Protein AF-0000000087149532 (afdb_homodimer)

Foldseek 3Di:
DDPVVVVVVVVVVVVVVLVVLLVQQEDPPHDPLVVSVCVVVVVVVVVVVVVCVVVVPDPVVCCPPPCNVVVVVVVVVVVVLSSVLSNCSNVDPSQQSVLVSQLVCLVVVVCCVVPVVDPPDPVVVVVNVVSNVVSVVRNPD/DDPVVVVVVVVVVVVVVLVVLLVQLEDPPHDPLVVSVCVVVVVVVVVVVVVCVVVVPDPVVCCPPPCNVVVVVVVVVVVVLSSVLSNCSNVDPSQQSVLLSVLVCLVVVVCCVVPVVDDPDPVVVVVNVVSVVSNVVSPPD

pLDDT: mean 79.81, std 11.74, range [42.75, 93.12]

Solvent-accessible surface area (backbone atoms only — not comparable to full-atom values): 12628 Å² total; per-residue (Å²): 134,56,28,65,58,26,20,48,51,11,16,61,29,38,19,51,21,54,39,29,44,24,54,27,23,32,73,88,85,45,43,56,34,54,50,48,48,37,53,17,42,44,44,23,40,53,51,34,50,51,52,28,57,70,70,64,54,64,58,73,69,44,65,73,35,90,49,29,64,39,32,53,52,20,6,53,27,37,27,52,8,50,55,25,35,37,43,9,28,42,63,32,56,42,43,41,38,38,22,49,34,37,48,20,30,52,55,18,23,51,48,17,33,70,72,64,73,40,82,80,40,71,46,43,51,45,5,44,48,19,29,47,42,2,22,51,26,18,40,52,124,134,55,28,64,59,26,18,49,50,11,16,61,29,38,21,49,22,54,40,29,45,23,56,27,23,33,73,88,84,46,43,55,33,54,51,49,49,37,54,18,42,45,44,23,40,53,50,33,49,52,51,29,58,71,69,63,55,63,58,74,70,44,65,72,34,89,48,29,63,38,33,52,53,20,7,53,27,36,27,53,9,49,56,24,36,37,43,10,27,44,62,32,58,40,49,54,35,37,40,48,32,36,40,18,30,41,53,18,24,51,46,17,31,71,72,63,73,39,84,81,40,70,37,36,52,45,2,36,52,20,20,52,47,2,27,51,34,40,67,58,123

Structure (mmCIF, N/CA/C/O backbone):
data_AF-0000000087149532-model_v1
#
loop_
_entity.id
_entity.type
_entity.pdbx_description
1 polymer 'Multidrug transporter'
#
loop_
_atom_site.group_PDB
_atom_site.id
_atom_site.type_symbol
_atom_site.label_atom_id
_atom_site.label_alt_id
_atom_site.label_comp_id
_atom_site.label_asym_id
_atom_site.label_entity_id
_atom_site.label_seq_id
_atom_site.pdbx_PDB_ins_code
_atom_site.Cartn_x
_atom_site.Cartn_y
_atom_site.Cartn_z
_atom_site.occupancy
_atom_site.B_iso_or_equiv
_atom_site.auth_seq_id
_atom_site.auth_comp_id
_atom_site.auth_asym_id
_atom_site.auth_atom_id
_atom_site.pdbx_PDB_model_num
ATOM 1 N N . MET A 1 1 ? 13.734 16 6.75 1 72.88 1 MET A N 1
ATOM 2 C CA . MET A 1 1 ? 13.289 15.562 5.434 1 72.88 1 MET A CA 1
ATOM 3 C C . MET A 1 1 ? 11.867 16.047 5.148 1 72.88 1 MET A C 1
ATOM 5 O O . MET A 1 1 ? 11.062 16.188 6.07 1 72.88 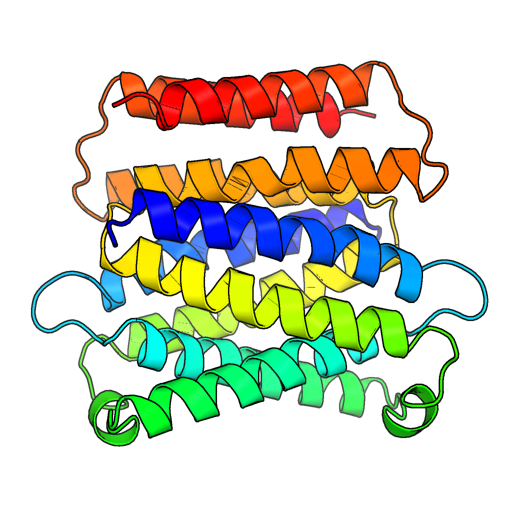1 MET A O 1
ATOM 9 N N . GLY A 1 2 ? 11.688 16.469 3.797 1 85.19 2 GLY A N 1
ATOM 10 C CA . GLY A 1 2 ? 10.375 16.922 3.35 1 85.19 2 GLY A CA 1
ATOM 11 C C . GLY A 1 2 ? 9.492 15.773 2.885 1 85.19 2 GLY A C 1
ATOM 12 O O . GLY A 1 2 ? 9.852 14.602 3.018 1 85.19 2 GLY A O 1
ATOM 13 N N . TYR A 1 3 ? 8.328 16.078 2.572 1 86.69 3 TYR A N 1
ATOM 14 C CA . TYR A 1 3 ? 7.387 15.062 2.139 1 86.69 3 TYR A CA 1
ATOM 15 C C . TYR A 1 3 ? 7.875 14.375 0.872 1 86.69 3 TYR A C 1
ATOM 17 O O . TYR A 1 3 ? 7.613 13.18 0.666 1 86.69 3 TYR A O 1
ATOM 25 N N . LEU A 1 4 ? 8.688 15.109 0.044 1 81.06 4 LEU A N 1
ATOM 26 C CA . LEU A 1 4 ? 9.18 14.547 -1.21 1 81.06 4 LEU A CA 1
ATOM 27 C C . LEU A 1 4 ? 10.188 13.43 -0.949 1 81.06 4 LEU A C 1
ATOM 29 O O . LEU A 1 4 ? 10.125 12.375 -1.583 1 81.06 4 LEU A O 1
ATOM 33 N N . GLN A 1 5 ? 11.078 13.664 -0.082 1 88.56 5 GLN A N 1
ATOM 34 C CA . GLN A 1 5 ? 12.102 12.672 0.231 1 88.56 5 GLN A CA 1
ATOM 35 C C . GLN A 1 5 ? 11.477 11.414 0.828 1 88.56 5 GLN A C 1
ATOM 37 O O . GLN A 1 5 ? 11.836 10.297 0.453 1 88.56 5 GLN A O 1
ATOM 42 N N . TRP A 1 6 ? 10.523 11.633 1.653 1 89.94 6 TRP A N 1
ATOM 43 C CA . TRP A 1 6 ? 9.844 10.508 2.283 1 89.94 6 TRP A CA 1
ATOM 44 C C . TRP A 1 6 ? 9.008 9.734 1.264 1 89.94 6 TRP A C 1
ATOM 46 O O . TRP A 1 6 ? 8.961 8.5 1.3 1 89.94 6 TRP A O 1
ATOM 56 N N . ALA A 1 7 ? 8.398 10.445 0.39 1 85.56 7 ALA A N 1
ATOM 57 C CA . ALA A 1 7 ? 7.594 9.82 -0.653 1 85.56 7 ALA A CA 1
ATOM 58 C C . ALA A 1 7 ? 8.461 8.969 -1.58 1 85.56 7 ALA A C 1
ATOM 60 O O . ALA A 1 7 ? 8.039 7.902 -2.029 1 85.56 7 ALA A O 1
ATOM 61 N N . LEU A 1 8 ? 9.656 9.422 -1.79 1 84.31 8 LEU A N 1
ATOM 62 C CA . LEU A 1 8 ? 10.578 8.703 -2.664 1 84.31 8 LEU A CA 1
ATOM 63 C C . LEU A 1 8 ? 11.07 7.426 -1.998 1 84.31 8 LEU A C 1
ATOM 65 O O . LEU A 1 8 ? 11.164 6.379 -2.645 1 84.31 8 LEU A O 1
ATOM 69 N N . VAL A 1 9 ? 11.406 7.586 -0.791 1 90 9 VAL A N 1
ATOM 70 C CA . VAL A 1 9 ? 11.82 6.406 -0.034 1 90 9 VAL A CA 1
ATOM 71 C C . VAL A 1 9 ? 10.695 5.371 -0.036 1 90 9 VAL A C 1
ATOM 73 O O . VAL A 1 9 ? 10.945 4.18 -0.233 1 90 9 VAL A O 1
ATOM 76 N N . ALA A 1 10 ? 9.477 5.84 0.191 1 91.56 10 ALA A N 1
ATOM 77 C CA . ALA A 1 10 ? 8.305 4.969 0.202 1 91.56 10 ALA A CA 1
ATOM 78 C C . ALA A 1 10 ? 8.141 4.258 -1.139 1 91.56 10 ALA A C 1
ATOM 80 O O . ALA A 1 10 ? 7.895 3.053 -1.184 1 91.56 10 ALA A O 1
ATOM 81 N N . LEU A 1 11 ? 8.305 5.016 -2.129 1 83.19 11 LEU A N 1
ATOM 82 C CA . LEU A 1 11 ? 8.148 4.504 -3.486 1 83.19 11 LEU A CA 1
ATOM 83 C C . LEU A 1 11 ? 9.172 3.406 -3.773 1 83.19 11 LEU A C 1
ATOM 85 O O . LEU A 1 11 ? 8.812 2.324 -4.242 1 83.19 11 LEU A O 1
ATOM 89 N N . VAL A 1 12 ? 10.383 3.648 -3.572 1 87.06 12 VAL A N 1
ATOM 90 C CA . VAL A 1 12 ? 11.469 2.723 -3.885 1 87.06 12 VAL A CA 1
ATOM 91 C C . VAL A 1 12 ? 11.312 1.447 -3.061 1 87.06 12 VAL A C 1
ATOM 93 O O . VAL A 1 12 ? 11.398 0.34 -3.598 1 87.06 12 VAL A O 1
ATOM 96 N N . ALA A 1 13 ? 11.078 1.615 -1.807 1 91.25 13 ALA A N 1
ATOM 97 C CA . ALA A 1 13 ? 10.953 0.46 -0.923 1 91.25 13 ALA A CA 1
ATOM 98 C C . ALA A 1 13 ? 9.734 -0.383 -1.296 1 91.25 13 ALA A C 1
ATOM 100 O O . ALA A 1 13 ? 9.836 -1.604 -1.435 1 91.25 13 ALA A O 1
ATOM 101 N N . TYR A 1 14 ? 8.602 0.242 -1.502 1 89.38 14 TYR A N 1
ATOM 102 C CA . TYR A 1 14 ? 7.352 -0.459 -1.777 1 89.38 14 TYR A CA 1
ATOM 103 C C . TYR A 1 14 ? 7.398 -1.143 -3.139 1 89.38 14 TYR A C 1
ATOM 105 O O . TYR A 1 14 ? 6.684 -2.119 -3.375 1 89.38 14 TYR A O 1
ATOM 113 N N . SER A 1 15 ? 8.227 -0.641 -4.047 1 87.44 15 SER A N 1
ATOM 114 C CA . SER A 1 15 ? 8.32 -1.199 -5.391 1 87.44 15 SER A CA 1
ATOM 115 C C . SER A 1 15 ? 8.859 -2.627 -5.359 1 87.44 15 SER A C 1
ATOM 117 O O . SER A 1 15 ? 8.578 -3.42 -6.262 1 87.44 15 SER A O 1
ATOM 119 N N . ALA A 1 16 ? 9.594 -2.93 -4.402 1 90.25 16 ALA A N 1
ATOM 120 C CA . ALA A 1 16 ? 10.188 -4.262 -4.293 1 90.25 16 ALA A CA 1
ATOM 121 C C . ALA A 1 16 ? 9.203 -5.254 -3.689 1 90.25 16 ALA A C 1
ATOM 123 O O . ALA A 1 16 ? 9.398 -6.469 -3.781 1 90.25 16 ALA A O 1
ATOM 124 N N . VAL A 1 17 ? 8.133 -4.777 -3.115 1 89.81 17 VAL A N 1
ATOM 125 C CA . VAL A 1 17 ? 7.223 -5.629 -2.354 1 89.81 17 VAL A CA 1
ATOM 126 C C . VAL A 1 17 ? 6.41 -6.5 -3.309 1 89.81 17 VAL A C 1
ATOM 128 O O . VAL A 1 17 ? 6.371 -7.723 -3.16 1 89.81 17 VAL A O 1
ATOM 131 N N . ALA A 1 18 ? 5.832 -5.938 -4.309 1 85.94 18 ALA A N 1
ATOM 132 C CA . ALA A 1 18 ? 4.941 -6.645 -5.219 1 85.94 18 ALA A CA 1
ATOM 133 C C . ALA A 1 18 ? 5.668 -7.789 -5.922 1 85.94 18 ALA A C 1
ATOM 135 O O . ALA A 1 18 ? 5.18 -8.922 -5.945 1 85.94 18 ALA A O 1
ATOM 136 N N . PRO A 1 19 ? 6.891 -7.5 -6.5 1 86.69 19 PRO A N 1
ATOM 137 C CA . PRO A 1 19 ? 7.609 -8.594 -7.164 1 86.69 19 PRO A CA 1
ATOM 138 C C . PRO A 1 19 ? 8.016 -9.703 -6.199 1 86.69 19 PRO A C 1
ATOM 140 O O . PRO A 1 19 ? 7.973 -10.883 -6.555 1 86.69 19 PRO A O 1
ATOM 143 N N . LEU A 1 20 ? 8.398 -9.344 -5.02 1 89.69 20 LEU A N 1
ATOM 144 C CA . LEU A 1 20 ? 8.812 -10.336 -4.035 1 89.69 20 LEU A CA 1
ATOM 145 C C . LEU A 1 20 ? 7.625 -11.195 -3.605 1 89.69 20 LEU A C 1
ATOM 147 O O . LEU A 1 20 ? 7.734 -12.422 -3.543 1 89.69 20 LEU A O 1
ATOM 151 N N . VAL A 1 21 ? 6.551 -10.531 -3.307 1 87.5 21 VAL A N 1
ATOM 152 C CA . VAL A 1 21 ? 5.34 -11.234 -2.9 1 87.5 21 VAL A CA 1
ATOM 153 C C . VAL A 1 21 ? 4.805 -12.062 -4.066 1 87.5 21 VAL A C 1
ATOM 155 O O . VAL A 1 21 ? 4.375 -13.203 -3.883 1 87.5 21 VAL A O 1
ATOM 158 N N . GLY A 1 22 ? 4.77 -11.43 -5.23 1 85.69 22 GLY A N 1
ATOM 159 C CA . GLY A 1 22 ? 4.348 -12.164 -6.418 1 85.69 22 GLY A CA 1
ATOM 160 C C . GLY A 1 22 ? 5.141 -13.438 -6.648 1 85.69 22 GLY A C 1
ATOM 161 O O . GLY A 1 22 ? 4.566 -14.484 -6.953 1 85.69 22 GLY A O 1
ATOM 162 N N . PHE A 1 23 ? 6.406 -13.344 -6.5 1 84.94 23 PHE A N 1
ATOM 163 C CA . PHE A 1 23 ? 7.281 -14.492 -6.684 1 84.94 23 PHE A CA 1
ATOM 164 C C . PHE A 1 23 ? 7.016 -15.547 -5.617 1 84.94 23 PHE A C 1
ATOM 166 O O . PHE A 1 23 ? 7.035 -16.75 -5.902 1 84.94 23 PHE A O 1
ATOM 173 N N . ALA A 1 24 ? 6.828 -15.109 -4.457 1 87 24 ALA A N 1
ATOM 174 C CA . ALA A 1 24 ? 6.652 -16.031 -3.342 1 87 24 ALA A CA 1
ATOM 175 C C . ALA A 1 24 ? 5.289 -16.719 -3.404 1 87 24 ALA A C 1
ATOM 177 O O . ALA A 1 24 ? 5.117 -17.828 -2.9 1 87 24 ALA A O 1
ATOM 178 N N . THR A 1 25 ? 4.348 -16.016 -3.996 1 86.38 25 THR A N 1
ATOM 179 C CA . THR A 1 25 ? 2.986 -16.547 -3.963 1 86.38 25 THR A CA 1
ATOM 180 C C . THR A 1 25 ? 2.621 -17.172 -5.301 1 86.38 25 THR A C 1
ATOM 182 O O . THR A 1 25 ? 1.463 -17.531 -5.527 1 86.38 25 THR A O 1
ATOM 185 N N . THR A 1 26 ? 3.594 -17.125 -6.211 1 82.25 26 THR A N 1
ATOM 186 C CA . THR A 1 26 ? 3.383 -17.797 -7.492 1 82.25 26 THR A CA 1
ATOM 187 C C . THR A 1 26 ? 4.367 -18.953 -7.672 1 82.25 26 THR A C 1
ATOM 189 O O . THR A 1 26 ? 5.383 -19.016 -6.977 1 82.25 26 THR A O 1
ATOM 192 N N . GLY A 1 27 ? 3.945 -19.828 -8.516 1 78.38 27 GLY A N 1
ATOM 193 C CA . GLY A 1 27 ? 4.84 -20.938 -8.805 1 78.38 27 GLY A CA 1
ATOM 194 C C . GLY A 1 27 ? 4.582 -22.141 -7.926 1 78.38 27 GLY A C 1
ATOM 195 O O . GLY A 1 27 ? 3.535 -22.25 -7.285 1 78.38 27 GLY A O 1
ATOM 196 N N . ASP A 1 28 ? 5.473 -23.141 -7.996 1 77.44 28 ASP A N 1
ATOM 197 C CA . ASP A 1 28 ? 5.398 -24.359 -7.219 1 77.44 28 ASP A CA 1
ATOM 198 C C . ASP A 1 28 ? 6.723 -24.656 -6.516 1 77.44 28 ASP A C 1
ATOM 200 O O . ASP A 1 28 ? 7.762 -24.781 -7.168 1 77.44 28 ASP A O 1
ATOM 204 N N . PRO A 1 29 ? 6.664 -24.766 -5.188 1 80.19 29 PRO A N 1
ATOM 205 C CA . PRO A 1 29 ? 5.621 -24.547 -4.18 1 80.19 29 PRO A CA 1
ATOM 206 C C . PRO A 1 29 ? 5.367 -23.078 -3.9 1 80.19 29 PRO A C 1
ATOM 208 O O . PRO A 1 29 ? 6.301 -22.266 -3.916 1 80.19 29 PRO A O 1
ATOM 211 N N . LYS A 1 30 ? 4.184 -22.734 -3.799 1 84.25 30 LYS A N 1
ATOM 212 C CA . LYS A 1 30 ? 3.822 -21.344 -3.559 1 84.25 30 LYS A CA 1
ATOM 213 C C . LYS A 1 30 ? 3.299 -21.141 -2.139 1 84.25 30 LYS A C 1
ATOM 215 O O . LYS A 1 30 ? 2.828 -22.094 -1.509 1 84.25 30 LYS A O 1
ATOM 220 N N . VAL A 1 31 ? 3.58 -20.062 -1.65 1 85.62 31 VAL A N 1
ATOM 221 C CA . VAL A 1 31 ? 3.039 -19.672 -0.354 1 85.62 31 VAL A CA 1
ATOM 222 C C . VAL A 1 31 ? 1.655 -19.047 -0.537 1 85.62 31 VAL A C 1
ATOM 224 O O . VAL A 1 31 ? 1.462 -18.203 -1.405 1 85.62 31 VAL A O 1
ATOM 227 N N . PRO A 1 32 ? 0.763 -19.562 0.212 1 86.62 32 PRO A N 1
ATOM 228 C CA . PRO A 1 32 ? -0.567 -18.953 0.114 1 86.62 32 PRO A CA 1
ATOM 229 C C . PRO A 1 32 ? -0.545 -17.453 0.34 1 86.62 32 PRO A C 1
ATOM 231 O O . PRO A 1 32 ? 0.224 -16.953 1.168 1 86.62 32 PRO A O 1
ATOM 234 N N . SER A 1 33 ? -1.358 -16.734 -0.451 1 85.94 33 SER A N 1
ATOM 235 C CA . SER A 1 33 ? -1.385 -15.266 -0.472 1 85.94 33 SER A CA 1
ATOM 236 C C . SER A 1 33 ? -1.648 -14.703 0.918 1 85.94 33 SER A C 1
ATOM 238 O O . SER A 1 33 ? -1.024 -13.719 1.32 1 85.94 33 SER A O 1
ATOM 240 N N . PHE A 1 34 ? -2.531 -15.328 1.67 1 86.75 34 PHE A N 1
ATOM 241 C CA . PHE A 1 34 ? -2.906 -14.805 2.977 1 86.75 34 PHE A CA 1
ATOM 242 C C . PHE A 1 34 ? -1.79 -15.023 3.99 1 86.75 34 PHE A C 1
ATOM 244 O O . PHE A 1 34 ? -1.595 -14.203 4.895 1 86.75 34 PHE A O 1
ATOM 251 N N . VAL A 1 35 ? -1.062 -16.078 3.824 1 86.38 35 VAL A N 1
ATOM 252 C CA . VAL A 1 35 ? 0.093 -16.328 4.68 1 86.38 35 VAL A CA 1
ATOM 253 C C . VAL A 1 35 ? 1.193 -15.32 4.367 1 86.38 35 VAL A C 1
ATOM 255 O O . VAL A 1 35 ? 1.851 -14.805 5.277 1 86.38 35 VAL A O 1
ATOM 258 N N . ALA A 1 36 ? 1.339 -15.062 3.115 1 89 36 ALA A N 1
ATOM 259 C CA . ALA A 1 36 ? 2.309 -14.055 2.695 1 89 36 ALA A CA 1
ATOM 260 C C . ALA A 1 36 ? 1.968 -12.688 3.287 1 89 36 ALA A C 1
ATOM 262 O O . ALA A 1 36 ? 2.854 -11.969 3.754 1 89 36 ALA A O 1
ATOM 263 N N . ALA A 1 37 ? 0.653 -12.398 3.23 1 89.31 37 ALA A N 1
ATOM 264 C CA . ALA A 1 37 ? 0.185 -11.141 3.797 1 89.31 37 ALA A CA 1
ATOM 265 C C . ALA A 1 37 ? 0.473 -11.07 5.293 1 89.31 37 ALA A C 1
ATOM 267 O O . ALA A 1 37 ? 0.868 -10.023 5.809 1 89.31 37 ALA A O 1
ATOM 268 N N . LEU A 1 38 ? 0.306 -12.133 5.969 1 89.69 38 LEU A N 1
ATOM 269 C CA . LEU A 1 38 ? 0.528 -12.188 7.41 1 89.69 38 LEU A CA 1
ATOM 270 C C . LEU A 1 38 ? 2.002 -11.977 7.742 1 89.69 38 LEU A C 1
ATOM 272 O O . LEU A 1 38 ? 2.338 -11.211 8.648 1 89.69 38 LEU A O 1
ATOM 276 N N . ILE A 1 39 ? 2.859 -12.648 7.055 1 89.81 39 ILE A N 1
ATOM 277 C CA . ILE A 1 39 ? 4.293 -12.57 7.305 1 89.81 39 ILE A CA 1
ATOM 278 C C . ILE A 1 39 ? 4.785 -11.148 7.035 1 89.81 39 ILE A C 1
ATOM 280 O O . ILE A 1 39 ? 5.449 -10.539 7.879 1 89.81 39 ILE A O 1
ATOM 284 N N . THR A 1 40 ? 4.469 -10.609 5.895 1 90.44 40 THR A N 1
ATOM 285 C CA . THR A 1 40 ? 4.961 -9.289 5.496 1 90.44 40 THR A CA 1
ATOM 286 C C . THR A 1 40 ? 4.383 -8.203 6.395 1 90.44 40 THR A C 1
ATOM 288 O O . THR A 1 40 ? 5.113 -7.336 6.879 1 90.44 40 THR A O 1
ATOM 291 N N . ASN A 1 41 ? 3.08 -8.258 6.609 1 90.12 41 ASN A N 1
ATOM 292 C CA . ASN A 1 41 ? 2.438 -7.234 7.43 1 90.12 41 ASN A CA 1
ATOM 293 C C . ASN A 1 41 ? 2.771 -7.41 8.906 1 90.12 41 ASN A C 1
ATOM 295 O O . ASN A 1 41 ? 2.721 -6.449 9.68 1 90.12 41 ASN A O 1
ATOM 299 N N . GLY A 1 42 ? 3.012 -8.648 9.281 1 91.5 42 GLY A N 1
ATOM 300 C CA . GLY A 1 42 ? 3.539 -8.852 10.625 1 91.5 42 GLY A CA 1
ATOM 301 C C . GLY A 1 42 ? 4.844 -8.117 10.867 1 91.5 42 GLY A C 1
ATOM 302 O O . GLY A 1 42 ? 5.012 -7.469 11.906 1 91.5 42 GLY A O 1
ATOM 303 N N . ILE A 1 43 ? 5.734 -8.234 9.93 1 90.44 43 ILE A N 1
ATOM 304 C CA . ILE A 1 43 ? 7.008 -7.531 10.016 1 90.44 43 ILE A CA 1
ATOM 305 C C . ILE A 1 43 ? 6.77 -6.027 10.047 1 90.44 43 ILE A C 1
ATOM 307 O O . ILE A 1 43 ? 7.402 -5.305 10.82 1 90.44 43 ILE A O 1
ATOM 311 N N . LEU A 1 44 ? 5.828 -5.594 9.195 1 88.56 44 LEU A N 1
ATOM 312 C CA . LEU A 1 44 ? 5.465 -4.184 9.172 1 88.56 44 LEU A CA 1
ATOM 313 C C . LEU A 1 44 ? 4.965 -3.721 10.531 1 88.56 44 LEU A C 1
ATOM 315 O O . LEU A 1 44 ? 5.344 -2.648 11.008 1 88.56 44 LEU A O 1
ATOM 319 N N . LEU A 1 45 ? 4.133 -4.512 11.125 1 90.06 45 LEU A N 1
ATOM 320 C CA . LEU A 1 45 ? 3.58 -4.145 12.422 1 90.06 45 LEU A CA 1
ATOM 321 C C . LEU A 1 45 ? 4.68 -4.066 13.477 1 90.06 45 LEU A C 1
ATOM 323 O O . LEU A 1 45 ? 4.699 -3.139 14.289 1 90.06 45 LEU A O 1
ATOM 327 N N . VAL A 1 46 ? 5.531 -5.066 13.508 1 91.19 46 VAL A N 1
ATOM 328 C CA . VAL A 1 46 ? 6.633 -5.074 14.461 1 91.19 46 VAL A CA 1
ATOM 329 C C . VAL A 1 46 ? 7.496 -3.828 14.273 1 91.19 46 VAL A C 1
ATOM 331 O O . VAL A 1 46 ? 7.883 -3.176 15.242 1 91.19 46 VAL A O 1
ATOM 334 N N . ALA A 1 47 ? 7.84 -3.512 13.039 1 89.38 47 ALA A N 1
ATOM 335 C CA . ALA A 1 47 ? 8.625 -2.32 12.734 1 89.38 47 ALA A CA 1
ATOM 336 C C . ALA A 1 47 ? 7.914 -1.057 13.203 1 89.38 47 ALA A C 1
ATOM 338 O O . ALA A 1 47 ? 8.539 -0.154 13.766 1 89.38 47 ALA A O 1
ATOM 339 N N . THR A 1 48 ? 6.605 -1.019 12.969 1 89.19 48 THR A N 1
ATOM 340 C CA . THR A 1 48 ? 5.82 0.148 13.352 1 89.19 48 THR A CA 1
ATOM 341 C C . THR A 1 48 ? 5.793 0.3 14.875 1 89.19 48 THR A C 1
ATOM 343 O O . THR A 1 48 ? 5.93 1.409 15.391 1 89.19 48 THR A O 1
ATOM 346 N N . VAL A 1 49 ? 5.547 -0.783 15.586 1 89.62 49 VAL A N 1
ATOM 347 C CA . VAL A 1 49 ? 5.57 -0.761 17.047 1 89.62 49 VAL A CA 1
ATOM 348 C C . VAL A 1 49 ? 6.926 -0.257 17.531 1 89.62 49 VAL A C 1
ATOM 350 O O . VAL A 1 49 ? 6.996 0.568 18.453 1 89.62 49 VAL A O 1
ATOM 353 N N . GLY A 1 50 ? 7.984 -0.836 16.953 1 89.69 50 GLY A N 1
ATOM 354 C CA . GLY A 1 50 ? 9.32 -0.407 17.328 1 89.69 50 GLY A CA 1
ATOM 355 C C . GLY A 1 50 ? 9.539 1.084 17.156 1 89.69 50 GLY A C 1
ATOM 356 O O . GLY A 1 50 ? 10.102 1.741 18.031 1 89.69 50 GLY A O 1
ATOM 357 N N . VAL A 1 51 ? 9.125 1.695 16.031 1 87 51 VAL A N 1
ATOM 358 C CA . VAL A 1 51 ? 9.312 3.111 15.734 1 87 51 VAL A CA 1
ATOM 359 C C . VAL A 1 51 ? 8.477 3.955 16.703 1 87 51 VAL A C 1
ATOM 361 O O . VAL A 1 51 ? 8.938 4.98 17.203 1 87 51 VAL A O 1
ATOM 364 N N . VAL A 1 52 ? 7.203 3.531 16.969 1 85.75 52 VAL A N 1
ATOM 365 C CA . VAL A 1 52 ? 6.309 4.27 17.859 1 85.75 52 VAL A CA 1
ATOM 366 C C . VAL A 1 52 ? 6.875 4.281 19.281 1 85.75 52 VAL A C 1
ATOM 368 O O . VAL A 1 52 ? 6.828 5.301 19.969 1 85.75 52 VAL A O 1
ATOM 371 N N . LEU A 1 53 ? 7.336 3.135 19.703 1 83.75 53 LEU A N 1
ATOM 372 C CA . LEU A 1 53 ? 7.934 3.053 21.031 1 83.75 53 LEU A CA 1
ATOM 373 C C . LEU A 1 53 ? 9.203 3.896 21.109 1 83.75 53 LEU A C 1
ATOM 375 O O . LEU A 1 53 ? 9.469 4.531 22.141 1 83.75 53 LEU A O 1
ATOM 379 N N . TYR A 1 54 ? 9.984 3.809 20.031 1 83.38 54 TYR A N 1
ATOM 380 C CA . TYR A 1 54 ? 11.227 4.57 19.984 1 83.38 54 TYR A CA 1
ATOM 381 C C . TYR A 1 54 ? 10.945 6.07 20.016 1 83.38 54 TYR A C 1
ATOM 383 O O . TYR A 1 54 ? 11.695 6.832 20.641 1 83.38 54 TYR A O 1
ATOM 391 N N . GLU A 1 55 ? 9.906 6.52 19.297 1 77.94 55 GLU A N 1
ATOM 392 C CA . GLU A 1 55 ? 9.547 7.934 19.266 1 77.94 55 GLU A CA 1
ATOM 393 C C . GLU A 1 55 ? 8.859 8.359 20.547 1 77.94 55 GLU A C 1
ATOM 395 O O . GLU A 1 55 ? 8.664 9.555 20.797 1 77.94 55 GLU A O 1
ATOM 400 N N . GLY A 1 56 ? 8.586 7.418 21.453 1 71.88 56 GLY A N 1
ATOM 401 C CA . GLY A 1 56 ? 8 7.723 22.75 1 71.88 56 GLY A CA 1
ATOM 402 C C . GLY A 1 56 ? 6.551 8.164 22.656 1 71.88 56 GLY A C 1
ATOM 403 O O . GLY A 1 56 ? 6.07 8.914 23.516 1 71.88 56 GLY A O 1
ATOM 404 N N . GLN A 1 57 ? 6.016 7.906 21.562 1 69.12 57 GLN A N 1
ATOM 405 C CA . GLN A 1 57 ? 4.625 8.328 21.406 1 69.12 57 GLN A CA 1
ATOM 406 C C . GLN A 1 57 ? 3.67 7.348 22.078 1 69.12 57 GLN A C 1
ATOM 408 O O . GLN A 1 57 ? 3.941 6.148 22.141 1 69.12 57 GLN A O 1
ATOM 413 N N . SER A 1 58 ? 2.818 7.902 22.906 1 68.56 58 SER A N 1
ATOM 414 C CA . SER A 1 58 ? 1.847 7.059 23.594 1 68.56 58 SER A CA 1
ATOM 415 C C . SER A 1 58 ? 0.66 6.738 22.688 1 68.56 58 SER A C 1
ATOM 417 O O . SER A 1 58 ? -0.094 7.633 22.297 1 68.56 58 SER A O 1
ATOM 419 N N . VAL A 1 59 ? 0.69 5.641 22.125 1 68.75 59 VAL A N 1
ATOM 420 C CA . VAL A 1 59 ? -0.378 5.156 21.266 1 68.75 59 VAL A CA 1
ATOM 421 C C . VAL A 1 59 ? -1.721 5.277 21.984 1 68.75 59 VAL A C 1
ATOM 423 O O . VAL A 1 59 ? -2.725 5.66 21.375 1 68.75 59 VAL A O 1
ATOM 426 N N . SER A 1 60 ? -1.739 4.93 23.156 1 69.38 60 SER A N 1
ATOM 427 C CA . SER A 1 60 ? -2.963 4.926 23.953 1 69.38 60 SER A CA 1
ATOM 428 C C . SER A 1 60 ? -3.584 6.316 24.031 1 69.38 60 SER A C 1
ATOM 430 O O . SER A 1 60 ? -4.809 6.453 24.062 1 69.38 60 SER A O 1
ATOM 432 N N . ALA A 1 61 ? -2.812 7.27 24 1 69.31 61 ALA A N 1
ATOM 433 C CA . ALA A 1 61 ? -3.32 8.633 24.078 1 69.31 61 ALA A CA 1
ATOM 434 C C . ALA A 1 61 ? -4.055 9.023 22.797 1 69.31 61 ALA A C 1
ATOM 436 O O . ALA A 1 61 ? -4.945 9.883 22.828 1 69.31 61 ALA A O 1
ATOM 437 N N . TYR A 1 62 ? -3.773 8.203 21.891 1 74.81 62 TYR A N 1
ATOM 438 C CA . TYR A 1 62 ? -4.332 8.641 20.609 1 74.81 62 TYR A CA 1
ATOM 439 C C . TYR A 1 62 ? -5.508 7.758 20.203 1 74.81 62 TYR A C 1
ATOM 441 O O . TYR A 1 62 ? -6.207 8.055 19.234 1 74.81 62 TYR A O 1
ATOM 449 N N . LEU A 1 63 ? -5.73 6.742 20.984 1 74.44 63 LEU A N 1
ATOM 450 C CA . LEU A 1 63 ? -6.887 5.898 20.703 1 74.44 63 LEU A CA 1
ATOM 451 C C . LEU A 1 63 ? -8.188 6.656 20.953 1 74.44 63 LEU A C 1
ATOM 453 O O . LEU A 1 63 ? -9.211 6.352 20.344 1 74.44 63 LEU A O 1
ATOM 457 N N . GLY A 1 64 ? -8.109 7.613 21.734 1 73.75 64 GLY A N 1
ATOM 458 C CA . GLY A 1 64 ? -9.273 8.438 22.031 1 73.75 64 GLY A CA 1
ATOM 459 C C . GLY A 1 64 ? -9.281 9.758 21.297 1 73.75 64 GLY A C 1
ATOM 460 O O . GLY A 1 64 ? -10.102 10.625 21.562 1 73.75 64 GLY A O 1
ATOM 461 N N . HIS A 1 65 ? -8.336 9.883 20.391 1 80.62 65 HIS A N 1
ATOM 462 C CA . HIS A 1 65 ? -8.234 11.102 19.594 1 80.62 65 HIS A CA 1
ATOM 463 C C . HIS A 1 65 ? -9.445 11.266 18.688 1 80.62 65 HIS A C 1
ATOM 465 O O . HIS A 1 65 ? -10.008 10.273 18.203 1 80.62 65 HIS A O 1
ATOM 471 N N . PRO A 1 66 ? -10.039 12.414 18.594 1 83.25 66 PRO A N 1
ATOM 472 C CA . PRO A 1 66 ? -11.227 12.664 17.766 1 83.25 66 PRO A CA 1
ATOM 473 C C . PRO A 1 66 ? -11.062 12.156 16.344 1 83.25 66 PRO A C 1
ATOM 475 O O . PRO A 1 66 ? -12.055 11.852 15.672 1 83.25 66 PRO A O 1
ATOM 478 N N . LYS A 1 67 ? -9.891 12.07 15.922 1 87.44 67 LYS A N 1
ATOM 479 C CA . LYS A 1 67 ? -9.664 11.633 14.555 1 87.44 67 LYS A CA 1
ATOM 480 C C . LYS A 1 67 ? -9.359 10.133 14.5 1 87.44 67 LYS A C 1
ATOM 482 O O . LYS A 1 67 ? -9.07 9.594 13.43 1 87.44 67 LYS A O 1
ATOM 487 N N . ALA A 1 68 ? -9.508 9.469 15.625 1 87.62 68 ALA A N 1
ATOM 488 C CA . ALA A 1 68 ? -9.203 8.047 15.719 1 87.62 68 ALA A CA 1
ATOM 489 C C . ALA A 1 68 ? -10.156 7.223 14.867 1 87.62 68 ALA A C 1
ATOM 491 O O . ALA A 1 68 ? -9.742 6.246 14.227 1 87.62 68 ALA A O 1
ATOM 492 N N . PRO A 1 69 ? -11.43 7.672 14.844 1 89.75 69 PRO A N 1
ATOM 493 C CA . PRO A 1 69 ? -12.352 6.879 14.031 1 89.75 69 PRO A CA 1
ATOM 494 C C . PRO A 1 69 ? -11.961 6.848 12.555 1 89.75 69 PRO A C 1
ATOM 496 O O . PRO A 1 69 ? -12.211 5.859 11.867 1 89.75 69 PRO A O 1
ATOM 499 N N . TYR A 1 70 ? -11.328 7.871 12.094 1 89.81 70 TYR A N 1
ATOM 500 C CA . TYR A 1 70 ? -10.859 7.902 10.711 1 89.81 70 TYR A CA 1
ATOM 501 C C . TYR A 1 70 ? -9.758 6.879 10.484 1 89.81 70 TYR A C 1
ATOM 503 O O . TYR A 1 70 ? -9.68 6.266 9.414 1 89.81 70 TYR A O 1
ATOM 511 N N . LEU A 1 71 ? -9 6.691 11.5 1 91.06 71 LEU A N 1
ATOM 512 C CA . LEU A 1 71 ? -7.906 5.727 11.398 1 91.06 71 LEU A CA 1
ATOM 513 C C . LEU A 1 71 ? -8.438 4.297 11.492 1 91.06 71 LEU A C 1
ATOM 515 O O . LEU A 1 71 ? -7.914 3.396 10.836 1 91.06 71 LEU A O 1
ATOM 519 N N . TYR A 1 72 ? -9.477 4.141 12.32 1 92.31 72 TYR A N 1
ATOM 520 C CA . TYR A 1 72 ? -10.109 2.826 12.383 1 92.31 72 TYR A CA 1
ATOM 521 C C . TYR A 1 72 ? -10.711 2.445 11.031 1 92.31 72 TYR A C 1
ATOM 523 O O . TYR A 1 72 ? -10.516 1.327 10.555 1 92.31 72 TYR A O 1
ATOM 531 N N . LEU A 1 7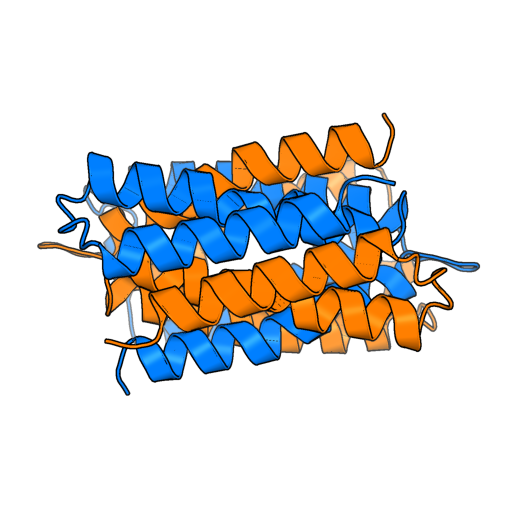3 ? -11.383 3.375 10.453 1 92.19 73 LEU A N 1
ATOM 532 C CA . LEU A 1 73 ? -11.977 3.154 9.133 1 92.19 73 LEU A CA 1
ATOM 533 C C . LEU A 1 73 ? -10.898 2.91 8.086 1 92.19 73 LEU A C 1
ATOM 535 O O . LEU A 1 73 ? -11.031 2.012 7.25 1 92.19 73 LEU A O 1
ATOM 539 N N . ALA A 1 74 ? -9.844 3.691 8.164 1 91.06 74 ALA A N 1
ATOM 540 C CA . ALA A 1 74 ? -8.727 3.539 7.238 1 91.06 74 ALA A CA 1
ATOM 541 C C . ALA A 1 74 ? -8.094 2.152 7.363 1 91.06 74 ALA A C 1
ATOM 543 O O . ALA A 1 74 ? -7.719 1.544 6.359 1 91.06 74 ALA A O 1
ATOM 544 N N . GLY A 1 75 ? -8 1.682 8.609 1 92.88 75 GLY A N 1
ATOM 545 C CA . GLY A 1 75 ? -7.445 0.36 8.852 1 92.88 75 GLY A CA 1
ATOM 546 C C . GLY A 1 75 ? -8.273 -0.757 8.242 1 92.88 75 GLY A C 1
ATOM 547 O O . GLY A 1 75 ? -7.727 -1.707 7.68 1 92.88 75 GLY A O 1
ATOM 548 N N . VAL A 1 76 ? -9.578 -0.622 8.383 1 92.69 76 VAL A N 1
ATOM 549 C CA . VAL A 1 76 ? -10.477 -1.617 7.812 1 92.69 76 VAL A CA 1
ATOM 550 C C . VAL A 1 76 ? -10.344 -1.627 6.293 1 92.69 76 VAL A C 1
ATOM 552 O O . VAL A 1 76 ? -10.234 -2.691 5.68 1 92.69 76 VAL A O 1
ATOM 555 N N . PHE A 1 77 ? -10.367 -0.475 5.68 1 92.12 77 PHE A N 1
ATOM 556 C CA . PHE A 1 77 ? -10.18 -0.362 4.238 1 92.12 77 PHE A CA 1
ATOM 557 C C . PHE A 1 77 ? -8.82 -0.909 3.82 1 92.12 77 PHE A C 1
ATOM 559 O O . PHE A 1 77 ? -8.695 -1.558 2.779 1 92.12 77 PHE A O 1
ATOM 566 N N . LEU A 1 78 ? -7.84 -0.625 4.625 1 91.94 78 LEU A N 1
ATOM 567 C CA . LEU A 1 78 ? -6.492 -1.119 4.371 1 91.94 78 LEU A CA 1
ATOM 568 C C . LEU A 1 78 ? -6.461 -2.643 4.375 1 91.94 78 LEU A C 1
ATOM 570 O O . LEU A 1 78 ? -5.867 -3.26 3.486 1 91.94 78 LEU A O 1
ATOM 574 N N . ALA A 1 79 ? -7.105 -3.168 5.379 1 92.44 79 ALA A N 1
ATOM 575 C CA . ALA A 1 79 ? -7.148 -4.621 5.5 1 92.44 79 ALA A CA 1
ATOM 576 C C . ALA A 1 79 ? -7.789 -5.258 4.27 1 92.44 79 ALA A C 1
ATOM 578 O O . ALA A 1 79 ? -7.227 -6.18 3.674 1 92.44 79 ALA A O 1
ATOM 579 N N . VAL A 1 80 ? -8.93 -4.738 3.895 1 92.69 80 VAL A N 1
ATOM 580 C CA . VAL A 1 80 ? -9.633 -5.258 2.725 1 92.69 80 VAL A CA 1
ATOM 581 C C . VAL A 1 80 ? -8.789 -5.039 1.474 1 92.69 80 VAL A C 1
ATOM 583 O O . VAL A 1 80 ? -8.672 -5.938 0.635 1 92.69 80 VAL A O 1
ATOM 586 N N . GLY A 1 81 ? -8.211 -3.881 1.347 1 93.06 81 GLY A N 1
ATOM 587 C CA . GLY A 1 81 ? -7.414 -3.535 0.18 1 93.06 81 GLY A CA 1
ATOM 588 C C . GLY A 1 81 ? -6.188 -4.406 0.017 1 93.06 81 GLY A C 1
ATOM 589 O O . GLY A 1 81 ? -5.934 -4.938 -1.067 1 93.06 81 GLY A O 1
ATOM 590 N N . ILE A 1 82 ? -5.477 -4.598 1.054 1 90.88 82 ILE A N 1
ATOM 591 C CA . ILE A 1 82 ? -4.207 -5.32 1.002 1 90.88 82 ILE A CA 1
ATOM 592 C C . ILE A 1 82 ? -4.469 -6.812 0.832 1 90.88 82 ILE A C 1
ATOM 594 O O . ILE A 1 82 ? -3.801 -7.48 0.039 1 90.88 82 ILE A O 1
ATOM 598 N N . LEU A 1 83 ? -5.449 -7.363 1.584 1 91.56 83 LEU A N 1
ATOM 599 C CA . LEU A 1 83 ? -5.762 -8.781 1.448 1 91.56 83 LEU A CA 1
ATOM 600 C C . LEU A 1 83 ? -6.223 -9.102 0.031 1 91.56 83 LEU A C 1
ATOM 602 O O . LEU A 1 83 ? -5.809 -10.109 -0.548 1 91.56 83 LEU A O 1
ATOM 606 N N . ALA A 1 84 ? -7.051 -8.242 -0.496 1 91.62 84 ALA A N 1
ATOM 607 C CA . ALA A 1 84 ? -7.48 -8.414 -1.881 1 91.62 84 ALA A CA 1
ATOM 608 C C . ALA A 1 84 ? -6.309 -8.258 -2.844 1 91.62 84 ALA A C 1
ATOM 610 O O . ALA A 1 84 ? -6.223 -8.977 -3.846 1 91.62 84 ALA A O 1
ATOM 611 N N . TYR A 1 85 ? -5.422 -7.398 -2.52 1 91.12 85 TYR A N 1
ATOM 612 C CA . TYR A 1 85 ? -4.25 -7.152 -3.355 1 91.12 85 TYR A CA 1
ATOM 613 C C . TYR A 1 85 ? -3.346 -8.375 -3.395 1 91.12 85 TYR A C 1
ATOM 615 O O . TYR A 1 85 ? -2.896 -8.789 -4.465 1 91.12 85 TYR A O 1
ATOM 623 N N . TYR A 1 86 ? -3.074 -8.945 -2.266 1 90.88 86 TYR A N 1
ATOM 624 C CA . TYR A 1 86 ? -2.217 -10.125 -2.203 1 90.88 86 TYR A CA 1
ATOM 625 C C . TYR A 1 86 ? -2.855 -11.305 -2.932 1 90.88 86 TYR A C 1
ATOM 627 O O . TYR A 1 86 ? -2.164 -12.07 -3.607 1 90.88 86 TYR A O 1
ATOM 635 N N . ARG A 1 87 ? -4.105 -11.375 -2.773 1 89.44 87 ARG A N 1
ATOM 636 C CA . ARG A 1 87 ? -4.812 -12.422 -3.498 1 89.44 87 ARG A CA 1
ATOM 637 C C . ARG A 1 87 ? -4.73 -12.203 -5.004 1 89.44 87 ARG A C 1
ATOM 639 O O . ARG A 1 87 ? -4.531 -13.148 -5.766 1 89.44 87 ARG A O 1
ATOM 646 N N . ALA A 1 88 ? -4.906 -11.039 -5.395 1 88.12 88 ALA A N 1
ATOM 647 C CA . ALA A 1 88 ? -4.793 -10.703 -6.812 1 88.12 88 ALA A CA 1
ATOM 648 C C . ALA A 1 88 ? -3.402 -11.039 -7.344 1 88.12 88 ALA A C 1
ATOM 650 O O . ALA A 1 88 ? -3.262 -11.562 -8.453 1 88.12 88 ALA A O 1
ATOM 651 N N . LEU A 1 89 ? -2.381 -10.75 -6.559 1 86.56 89 LEU A N 1
ATOM 652 C CA . LEU A 1 89 ? -0.997 -11 -6.949 1 86.56 89 LEU A CA 1
ATOM 653 C C . LEU A 1 89 ? -0.728 -12.492 -7.082 1 86.56 89 LEU A C 1
ATOM 655 O O . LEU A 1 89 ? 0.132 -12.906 -7.863 1 86.56 89 LEU A O 1
ATOM 659 N N . SER A 1 90 ? -1.424 -13.305 -6.309 1 88.88 90 SER A N 1
ATOM 660 C CA . SER A 1 90 ? -1.247 -14.75 -6.359 1 88.88 90 SER A CA 1
ATOM 661 C C . SER A 1 90 ? -2.002 -15.359 -7.539 1 88.88 90 SER A C 1
ATOM 663 O O . SER A 1 90 ? -1.726 -16.484 -7.945 1 88.88 90 SER A O 1
ATOM 665 N N . LEU A 1 91 ? -2.992 -14.602 -8.07 1 88.75 91 LEU A N 1
ATOM 666 C CA . LEU A 1 91 ? -3.861 -15.156 -9.109 1 88.75 91 LEU A CA 1
ATOM 667 C C . LEU A 1 91 ? -3.488 -14.617 -10.484 1 88.75 91 LEU A C 1
ATOM 669 O O . LEU A 1 91 ? -3.863 -15.188 -11.508 1 88.75 91 LEU A O 1
ATOM 673 N N . GLY A 1 92 ? -2.807 -13.516 -10.469 1 82.62 92 GLY A N 1
ATOM 674 C CA . GLY A 1 92 ? -2.477 -12.867 -11.734 1 82.62 92 GLY A CA 1
ATOM 675 C C . GLY A 1 92 ? -1.053 -12.344 -11.781 1 82.62 92 GLY A C 1
ATOM 676 O O . GLY A 1 92 ? -0.359 -12.32 -10.766 1 82.62 92 GLY A O 1
ATOM 677 N N . PRO A 1 93 ? -0.627 -12.055 -13 1 83.06 93 PRO A N 1
ATOM 678 C CA . PRO A 1 93 ? 0.739 -11.547 -13.148 1 83.06 93 PRO A CA 1
ATOM 679 C C . PRO A 1 93 ? 0.934 -10.18 -12.492 1 83.06 93 PRO A C 1
ATOM 681 O O . PRO A 1 93 ? 0.031 -9.344 -12.523 1 83.06 93 PRO A O 1
ATOM 684 N N . VAL A 1 94 ? 2.029 -10.062 -11.805 1 81.19 94 VAL A N 1
ATOM 685 C CA . VAL A 1 94 ? 2.387 -8.828 -11.109 1 81.19 94 VAL A CA 1
ATOM 686 C C . VAL A 1 94 ? 2.266 -7.645 -12.07 1 81.19 94 VAL A C 1
ATOM 688 O O . VAL A 1 94 ? 1.758 -6.582 -11.695 1 81.19 94 VAL A O 1
ATOM 691 N N . SER A 1 95 ? 2.617 -7.805 -13.289 1 77.62 95 SER A N 1
ATOM 692 C CA . SER A 1 95 ? 2.625 -6.746 -14.297 1 77.62 95 SER A CA 1
ATOM 693 C C . SER A 1 95 ? 1.208 -6.289 -14.625 1 77.62 95 SER A C 1
ATOM 695 O O . SER A 1 95 ? 1.014 -5.203 -15.172 1 77.62 95 SER A O 1
ATOM 697 N N . ALA A 1 96 ? 0.248 -7.07 -14.312 1 76.81 96 ALA A N 1
ATOM 698 C CA . ALA A 1 96 ? -1.145 -6.707 -14.57 1 76.81 96 ALA A CA 1
ATOM 699 C C . ALA A 1 96 ? -1.817 -6.195 -13.297 1 76.81 96 ALA A C 1
ATOM 701 O O . ALA A 1 96 ? -2.551 -5.203 -13.336 1 76.81 96 ALA A O 1
ATOM 702 N N . VAL A 1 97 ? -1.585 -6.82 -12.25 1 82.56 97 VAL A N 1
ATOM 703 C CA . VAL A 1 97 ? -2.262 -6.535 -10.992 1 82.56 97 VAL A CA 1
ATOM 704 C C . VAL A 1 97 ? -1.786 -5.191 -10.445 1 82.56 97 VAL A C 1
ATOM 706 O O . VAL A 1 97 ? -2.594 -4.383 -9.984 1 82.56 97 VAL A O 1
ATOM 709 N N . VAL A 1 98 ? -0.498 -4.941 -10.547 1 81.38 98 VAL A N 1
ATOM 710 C CA . VAL A 1 98 ? 0.111 -3.766 -9.93 1 81.38 98 VAL A CA 1
ATOM 711 C C . VAL A 1 98 ? -0.42 -2.498 -10.594 1 81.38 98 VAL A C 1
ATOM 713 O O . VAL A 1 98 ? -0.856 -1.567 -9.914 1 81.38 98 VAL A O 1
ATOM 716 N N . PRO A 1 99 ? -0.478 -2.529 -11.852 1 73.94 99 PRO A N 1
ATOM 717 C CA . PRO A 1 99 ? -1.006 -1.324 -12.5 1 73.94 99 PRO A CA 1
ATOM 718 C C . PRO A 1 99 ? -2.482 -1.089 -12.188 1 73.94 99 PRO A C 1
ATOM 720 O O . PRO A 1 99 ? -2.914 0.06 -12.062 1 73.94 99 PRO A O 1
ATOM 723 N N . ILE A 1 100 ? -3.271 -2.092 -12.156 1 75.75 100 ILE A N 1
ATOM 724 C CA . ILE A 1 100 ? -4.684 -1.959 -11.812 1 75.75 100 ILE A CA 1
ATOM 725 C C . ILE A 1 100 ? -4.812 -1.361 -10.406 1 75.75 100 ILE A C 1
ATOM 727 O O . ILE A 1 100 ? -5.539 -0.386 -10.211 1 75.75 100 ILE A O 1
ATOM 731 N N . PHE A 1 101 ? -4.086 -1.85 -9.523 1 80.81 101 PHE A N 1
ATOM 732 C CA . PHE A 1 101 ? -4.074 -1.359 -8.148 1 80.81 101 PHE A CA 1
ATOM 733 C C . PHE A 1 101 ? -3.578 0.081 -8.094 1 80.81 101 PHE A C 1
ATOM 735 O O . PHE A 1 101 ? -4.098 0.893 -7.32 1 80.81 101 PHE A O 1
ATOM 742 N N . GLY A 1 102 ? -2.67 0.372 -8.914 1 76.25 102 GLY A N 1
ATOM 743 C CA . GLY A 1 102 ? -2.057 1.69 -8.945 1 76.25 102 GLY A CA 1
ATOM 744 C C . GLY A 1 102 ? -3.037 2.797 -9.289 1 76.25 102 GLY A C 1
ATOM 745 O O . GLY A 1 102 ? -2.816 3.957 -8.945 1 76.25 102 GLY A O 1
ATOM 746 N N . THR A 1 103 ? -4.152 2.459 -9.867 1 71.69 103 THR A N 1
ATOM 747 C CA . THR A 1 103 ? -5.133 3.471 -10.242 1 71.69 103 THR A CA 1
ATOM 748 C C . THR A 1 103 ? -5.824 4.031 -9 1 71.69 103 THR A C 1
ATOM 750 O O . THR A 1 103 ? -6.52 5.047 -9.078 1 71.69 103 THR A O 1
ATOM 753 N N . PHE A 1 104 ? -5.543 3.477 -7.879 1 77.75 104 PHE A N 1
ATOM 754 C CA . PHE A 1 104 ? -6.098 4.023 -6.648 1 77.75 104 PHE A CA 1
ATOM 755 C C . PHE A 1 104 ? -5.625 5.457 -6.43 1 77.75 104 PHE A C 1
ATOM 757 O O . PHE A 1 104 ? -6.293 6.242 -5.75 1 77.75 104 PHE A O 1
ATOM 764 N N . LEU A 1 105 ? -4.469 5.715 -6.953 1 75.81 105 LEU A N 1
ATOM 765 C CA . LEU A 1 105 ? -3.877 7.031 -6.746 1 75.81 105 LEU A CA 1
ATOM 766 C C . LEU A 1 105 ? -4.785 8.125 -7.297 1 75.81 105 LEU A C 1
ATOM 768 O O . LEU A 1 105 ? -4.84 9.227 -6.746 1 75.81 105 LEU A O 1
ATOM 772 N N . VAL A 1 106 ? -5.41 7.773 -8.367 1 72 106 VAL A N 1
ATOM 773 C CA . VAL A 1 106 ? -6.305 8.742 -8.984 1 72 106 VAL A CA 1
ATOM 774 C C . VAL A 1 106 ? -7.484 9.031 -8.055 1 72 106 VAL A C 1
ATOM 776 O O . VAL A 1 106 ? -7.812 10.188 -7.797 1 72 106 VAL A O 1
ATOM 779 N N . ILE A 1 107 ? -8.055 8.023 -7.617 1 77.38 107 ILE A N 1
ATOM 780 C CA . ILE A 1 107 ? -9.219 8.164 -6.75 1 77.38 107 ILE A CA 1
ATOM 781 C C . ILE A 1 107 ? -8.812 8.828 -5.438 1 77.38 107 ILE A C 1
ATOM 783 O O . ILE A 1 107 ? -9.477 9.758 -4.973 1 77.38 107 ILE A O 1
ATOM 787 N N . SER A 1 108 ? -7.742 8.383 -4.926 1 80.56 108 SER A N 1
ATOM 788 C CA . SER A 1 108 ? -7.262 8.938 -3.664 1 80.56 108 SER A CA 1
ATOM 789 C C . SER A 1 108 ? -6.922 10.414 -3.803 1 80.56 108 SER A C 1
ATOM 791 O O . SER A 1 108 ? -7.215 11.211 -2.908 1 80.56 108 SER A O 1
ATOM 793 N N . SER A 1 109 ? -6.211 10.75 -4.855 1 76.88 109 SER A N 1
ATOM 794 C CA . SER A 1 109 ? -5.863 12.148 -5.094 1 76.88 109 SER A CA 1
ATOM 795 C C . SER A 1 109 ? -7.109 13.016 -5.25 1 76.88 109 SER A C 1
ATOM 797 O O . SER A 1 109 ? -7.164 14.133 -4.738 1 76.88 109 SER A O 1
ATOM 799 N N . ALA A 1 110 ? -8.016 12.5 -5.984 1 76.44 110 ALA A N 1
ATOM 800 C CA . ALA A 1 110 ? -9.266 13.227 -6.195 1 76.44 110 ALA A CA 1
ATOM 801 C C . ALA A 1 110 ? -9.992 13.469 -4.875 1 76.44 110 ALA A C 1
ATOM 803 O O . ALA A 1 110 ? -10.508 14.562 -4.637 1 76.44 110 ALA A O 1
ATOM 804 N N . VAL A 1 111 ? -10 12.469 -4.098 1 79 111 VAL A N 1
ATOM 805 C CA . VAL A 1 111 ? -10.648 12.586 -2.797 1 79 111 VAL A CA 1
ATOM 806 C C . VAL A 1 111 ? -9.883 13.578 -1.924 1 79 111 VAL A C 1
ATOM 808 O O . VAL A 1 111 ? -10.492 14.359 -1.188 1 79 111 VAL A O 1
ATOM 811 N N . GLY A 1 112 ? -8.562 13.547 -1.951 1 75.88 112 GLY A N 1
ATOM 812 C CA . GLY A 1 112 ? -7.738 14.508 -1.229 1 75.88 112 GLY A CA 1
ATOM 813 C C . GLY A 1 112 ? -8.016 15.945 -1.621 1 75.88 112 GLY A C 1
ATOM 814 O O . GLY A 1 112 ? -8.109 16.812 -0.759 1 75.88 112 GLY A O 1
ATOM 815 N N . ILE A 1 113 ? -8.164 16.141 -2.873 1 75.56 113 ILE A N 1
ATOM 816 C CA . ILE A 1 113 ? -8.43 17.484 -3.375 1 75.56 113 ILE A CA 1
ATOM 817 C C . ILE A 1 113 ? -9.828 17.922 -2.963 1 75.56 113 ILE A C 1
ATOM 819 O O . ILE A 1 113 ? -10.031 19.078 -2.57 1 75.56 113 ILE A O 1
ATOM 823 N N . ALA A 1 114 ? -10.695 17.047 -3.053 1 76.12 114 ALA A N 1
ATOM 824 C CA . ALA A 1 114 ? -12.094 17.375 -2.801 1 76.12 114 ALA A CA 1
ATOM 825 C C . ALA A 1 114 ? -12.359 17.562 -1.309 1 76.12 114 ALA A C 1
ATOM 827 O O . ALA A 1 114 ? -13.133 18.438 -0.912 1 76.12 114 ALA A O 1
ATOM 828 N N . PHE A 1 115 ? -11.672 16.828 -0.501 1 76.5 115 PHE A N 1
ATOM 829 C CA . PHE A 1 115 ? -12.047 16.797 0.907 1 76.5 115 PHE A CA 1
ATOM 830 C C . PHE A 1 115 ? -10.984 17.484 1.762 1 76.5 115 PHE A C 1
ATOM 832 O O . PHE A 1 115 ? -11.266 17.906 2.887 1 76.5 115 PHE A O 1
ATOM 839 N N . LEU A 1 116 ? -9.75 17.625 1.287 1 72.19 116 LEU A N 1
ATOM 840 C CA . LEU A 1 116 ? -8.688 18.188 2.111 1 72.19 116 LEU A CA 1
ATOM 841 C C . LEU A 1 116 ? -8.297 19.578 1.629 1 72.19 116 LEU A C 1
ATOM 843 O O . LEU A 1 116 ? -7.242 20.094 2 1 72.19 116 LEU A O 1
ATOM 847 N N . ASP A 1 117 ? -9.156 20.172 0.879 1 69.75 117 ASP A N 1
ATOM 848 C CA . ASP A 1 117 ? -8.977 21.547 0.419 1 69.75 117 ASP A CA 1
ATOM 849 C C . ASP A 1 117 ? -7.625 21.719 -0.261 1 69.75 117 ASP A C 1
ATOM 851 O O . ASP A 1 117 ? -6.934 22.719 -0.027 1 69.75 117 ASP A O 1
ATOM 855 N N . GLU A 1 118 ? -7.219 20.703 -0.782 1 71.12 118 GLU A N 1
ATOM 856 C CA . GLU A 1 118 ? -5.938 20.766 -1.474 1 71.12 118 GLU A CA 1
ATOM 857 C C . GLU A 1 118 ? -6.062 21.516 -2.799 1 71.12 118 GLU A C 1
ATOM 859 O O . GLU A 1 118 ? -7.113 21.469 -3.443 1 71.12 118 GLU A O 1
ATOM 864 N N . ALA A 1 119 ? -5.137 22.516 -3.021 1 62.09 119 ALA A N 1
ATOM 865 C CA . ALA A 1 119 ? -5.164 23.297 -4.25 1 62.09 119 ALA A CA 1
ATOM 866 C C . ALA A 1 119 ? -4.812 22.438 -5.461 1 62.09 119 ALA A C 1
ATOM 868 O O . ALA A 1 119 ? -3.85 21.672 -5.426 1 62.09 119 ALA A O 1
ATOM 869 N N . LEU A 1 120 ? -5.852 22.125 -6.191 1 62.72 120 LEU A N 1
ATOM 870 C CA . LEU A 1 120 ? -5.645 21.422 -7.449 1 62.72 120 LEU A CA 1
ATOM 871 C C . LEU A 1 120 ? -4.906 22.297 -8.453 1 62.72 120 LEU A C 1
ATOM 873 O O . LEU A 1 120 ? -5.438 23.312 -8.906 1 62.72 120 LEU A O 1
ATOM 877 N N . THR A 1 121 ? -3.631 22.125 -8.352 1 62.84 121 THR A N 1
ATOM 878 C CA . THR A 1 121 ? -2.889 22.891 -9.344 1 62.84 121 THR A CA 1
ATOM 879 C C . THR A 1 121 ? -2.809 22.125 -10.664 1 62.84 121 THR A C 1
ATOM 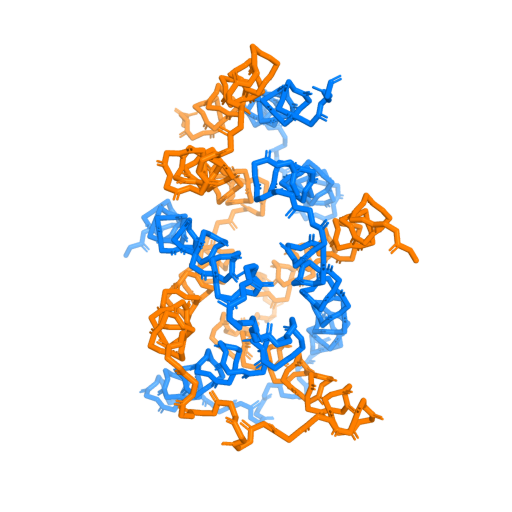881 O O . THR A 1 121 ? -2.992 20.906 -10.695 1 62.84 121 THR A O 1
ATOM 884 N N . LEU A 1 122 ? -2.84 22.812 -11.68 1 63.16 122 LEU A N 1
ATOM 885 C CA . LEU A 1 122 ? -2.723 22.234 -13.016 1 63.16 122 LEU A CA 1
ATOM 886 C C . LEU A 1 122 ? -1.619 21.188 -13.062 1 63.16 122 LEU A C 1
ATOM 888 O O . LEU A 1 122 ? -1.75 20.172 -13.75 1 63.16 122 LEU A O 1
ATOM 892 N N . ARG A 1 123 ? -0.722 21.5 -12.367 1 61.97 123 ARG A N 1
ATOM 893 C CA . ARG A 1 123 ? 0.413 20.578 -12.336 1 61.97 123 ARG A CA 1
ATOM 894 C C . ARG A 1 123 ? 0.027 19.25 -11.688 1 61.97 123 ARG A C 1
ATOM 896 O O . ARG A 1 123 ? 0.424 18.188 -12.156 1 61.97 123 ARG A O 1
ATOM 903 N N . LYS A 1 124 ? -0.748 19.422 -10.641 1 62.72 124 LYS A N 1
ATOM 904 C CA . LYS A 1 124 ? -1.211 18.203 -9.984 1 62.72 124 LYS A CA 1
ATOM 905 C C . LYS A 1 124 ? -2.113 17.391 -10.906 1 62.72 124 LYS A C 1
ATOM 907 O O . LYS A 1 124 ? -2.006 16.172 -10.969 1 62.72 124 LYS A O 1
ATOM 912 N N . VAL A 1 125 ? -2.885 18.094 -11.594 1 65.31 125 VAL A N 1
ATOM 913 C CA . VAL A 1 125 ? -3.809 17.469 -12.531 1 65.31 125 VAL A CA 1
ATOM 914 C C . VAL A 1 125 ? -3.023 16.734 -13.617 1 65.31 125 VAL A C 1
ATOM 916 O O . VAL A 1 125 ? -3.363 15.609 -13.984 1 65.31 125 VAL A O 1
ATOM 919 N N . ALA A 1 126 ? -2.096 17.375 -14.016 1 62.91 126 ALA A N 1
ATOM 920 C CA . ALA A 1 126 ? -1.288 16.781 -15.078 1 62.91 126 ALA A CA 1
ATOM 921 C C . ALA A 1 126 ? -0.566 15.523 -14.586 1 62.91 126 ALA A C 1
ATOM 923 O O . ALA A 1 126 ? -0.454 14.539 -15.312 1 62.91 126 ALA A O 1
ATOM 924 N N . GLY A 1 127 ? -0.125 15.711 -13.406 1 61.28 127 GLY A N 1
ATOM 925 C CA . GLY A 1 127 ? 0.559 14.562 -12.836 1 61.28 127 GLY A CA 1
ATOM 926 C C . GLY A 1 127 ? -0.347 13.359 -12.656 1 61.28 127 GLY A C 1
ATOM 927 O O . GLY A 1 127 ? 0.036 12.234 -12.984 1 61.28 127 GLY A O 1
ATOM 928 N N . ILE A 1 128 ? -1.518 13.633 -12.164 1 62.97 128 ILE A N 1
ATOM 929 C CA . ILE A 1 128 ? -2.521 12.586 -12 1 62.97 128 ILE A CA 1
ATOM 930 C C . ILE A 1 128 ? -2.859 11.977 -13.359 1 62.97 128 ILE A C 1
ATOM 932 O O . ILE A 1 128 ? -2.955 10.758 -13.492 1 62.97 128 ILE A O 1
ATOM 936 N N . GLY A 1 129 ? -3.045 12.812 -14.273 1 64.25 129 GLY A N 1
ATOM 937 C CA . GLY A 1 129 ? -3.33 12.367 -15.625 1 64.25 129 GLY A CA 1
ATOM 938 C C . GLY A 1 129 ? -2.277 11.43 -16.172 1 64.25 129 GLY A C 1
ATOM 939 O O . GLY A 1 129 ? -2.605 10.406 -16.781 1 64.25 129 GLY A O 1
ATOM 940 N N . CYS A 1 130 ? -1.123 11.773 -15.992 1 60.22 130 CYS A N 1
ATOM 941 C CA . CYS A 1 130 ? -0.022 10.945 -16.484 1 60.22 130 CYS A CA 1
ATOM 942 C C . CYS A 1 130 ? 0.007 9.602 -15.766 1 60.22 130 CYS A C 1
ATOM 944 O O . CYS A 1 130 ? 0.267 8.57 -16.391 1 60.22 130 CYS A O 1
ATOM 946 N N . ALA A 1 131 ? -0.227 9.711 -14.547 1 58.06 131 ALA A N 1
ATOM 947 C CA . ALA A 1 131 ? -0.286 8.469 -13.789 1 58.06 131 ALA A CA 1
ATOM 948 C C . ALA A 1 131 ? -1.393 7.555 -14.312 1 58.06 131 ALA A C 1
ATOM 950 O O . ALA A 1 131 ? -1.184 6.352 -14.484 1 58.06 131 ALA A O 1
ATOM 951 N N . VAL A 1 132 ? -2.523 8.141 -14.547 1 59.69 132 VAL A N 1
ATOM 952 C CA . VAL A 1 132 ? -3.682 7.41 -15.055 1 59.69 132 VAL A CA 1
ATOM 953 C C . VAL A 1 132 ? -3.357 6.805 -16.422 1 59.69 132 VAL A C 1
ATOM 955 O O . VAL A 1 132 ? -3.695 5.648 -16.688 1 59.69 132 VAL A O 1
ATOM 958 N N . LEU A 1 133 ? -2.793 7.543 -17.109 1 59.84 133 LEU A N 1
ATOM 959 C CA . LEU A 1 133 ? -2.445 7.074 -18.453 1 59.84 133 LEU A CA 1
ATOM 960 C C . LEU A 1 133 ? -1.482 5.895 -18.375 1 59.84 133 LEU A C 1
ATOM 962 O O . LEU A 1 133 ? -1.603 4.941 -19.156 1 59.84 133 LEU A O 1
ATOM 966 N N . GLY A 1 134 ? -0.547 6.07 -17.594 1 56.22 134 GLY A N 1
ATOM 967 C CA . GLY A 1 134 ? 0.391 4.977 -17.406 1 56.22 134 GLY A CA 1
ATOM 968 C C . GLY A 1 134 ? -0.276 3.686 -16.969 1 56.22 134 GLY A C 1
ATOM 969 O O . GLY A 1 134 ? 0.021 2.615 -17.516 1 56.22 134 GLY A O 1
ATOM 970 N N . ILE A 1 135 ? -1.19 3.85 -16.062 1 56.78 135 ILE A N 1
ATOM 971 C CA . ILE A 1 135 ? -1.951 2.715 -15.555 1 56.78 135 ILE A CA 1
ATOM 972 C C . ILE A 1 135 ? -2.758 2.084 -16.688 1 56.78 135 ILE A C 1
ATOM 974 O O . ILE A 1 135 ? -2.803 0.859 -16.828 1 56.78 135 ILE A O 1
ATOM 978 N N . TYR A 1 136 ? -3.496 2.924 -17.312 1 57.56 136 TYR A N 1
ATOM 979 C CA . TYR A 1 136 ? -4.34 2.467 -18.406 1 57.56 136 TYR A CA 1
ATOM 980 C C . TYR A 1 136 ? -3.531 1.661 -19.422 1 57.56 136 TYR A C 1
ATOM 982 O O . TYR A 1 136 ? -3.986 0.621 -19.906 1 57.56 136 TYR A O 1
ATOM 990 N N . LEU A 1 137 ? -2.48 2.08 -19.734 1 55.84 137 LEU A N 1
ATOM 991 C CA . LEU A 1 137 ? -1.688 1.445 -20.781 1 55.84 137 LEU A CA 1
ATOM 992 C C . LEU A 1 137 ? -1.144 0.1 -20.312 1 55.84 137 LEU A C 1
ATOM 994 O O . LEU A 1 137 ? -1.032 -0.839 -21.094 1 55.84 137 LEU A O 1
ATOM 998 N N . VAL A 1 138 ? -0.894 0.02 -19.094 1 54.19 138 VAL A N 1
ATOM 999 C CA . VAL A 1 138 ? -0.336 -1.219 -18.562 1 54.19 138 VAL A CA 1
ATOM 1000 C C . VAL A 1 138 ? -1.452 -2.236 -18.344 1 54.19 138 VAL A C 1
ATOM 1002 O O . VAL A 1 138 ? -1.226 -3.445 -18.438 1 54.19 138 VAL A O 1
ATOM 1005 N N . SER A 1 139 ? -2.639 -1.798 -17.797 1 52.16 139 SER A N 1
ATOM 1006 C CA . SER A 1 139 ? -3.75 -2.686 -17.469 1 52.16 139 SER A CA 1
ATOM 1007 C C . SER A 1 139 ? -4.375 -3.277 -18.734 1 52.16 139 SER A C 1
ATOM 1009 O O . SER A 1 139 ? -5.004 -4.336 -18.688 1 52.16 139 SER A O 1
ATOM 1011 N N . VAL A 1 140 ? -4.613 -2.57 -19.734 1 46.09 140 VAL A N 1
ATOM 1012 C CA . VAL A 1 140 ? -5.344 -3.113 -20.875 1 46.09 140 VAL A CA 1
ATOM 1013 C C . VAL A 1 140 ? -4.477 -4.145 -21.594 1 46.09 140 VAL A C 1
ATOM 1015 O O . VAL A 1 140 ? -3.334 -3.855 -21.953 1 46.09 140 VAL A O 1
ATOM 1018 N N . GLU A 1 141 ? -4.762 -5.539 -21.172 1 44.28 141 GLU A N 1
ATOM 1019 C CA . GLU A 1 141 ? -4.297 -6.711 -21.906 1 44.28 141 GLU A CA 1
ATOM 1020 C C . GLU A 1 141 ? -4.559 -6.57 -23.406 1 44.28 141 GLU A C 1
ATOM 1022 O O . GLU A 1 141 ? -5.609 -6.07 -23.812 1 44.28 141 GLU A O 1
ATOM 1027 N N . MET B 1 1 ? -13.398 -15.961 -7.82 1 73.19 1 MET B N 1
ATOM 1028 C CA . MET B 1 1 ? -13.016 -14.656 -8.344 1 73.19 1 MET B CA 1
ATOM 1029 C C . MET B 1 1 ? -11.625 -14.695 -8.969 1 73.19 1 MET B C 1
ATOM 1031 O O . MET B 1 1 ? -10.766 -15.469 -8.523 1 73.19 1 MET B O 1
ATOM 1035 N N . GLY B 1 2 ? -11.508 -13.914 -10.156 1 85.19 2 GLY B N 1
ATOM 1036 C CA . GLY B 1 2 ? -10.227 -13.812 -10.844 1 85.19 2 GLY B CA 1
ATOM 1037 C C . GLY B 1 2 ? -9.344 -12.711 -10.281 1 85.19 2 GLY B C 1
ATOM 1038 O O . GLY B 1 2 ? -9.68 -12.086 -9.273 1 85.19 2 GLY B O 1
ATOM 1039 N N . TYR B 1 3 ? -8.211 -12.656 -10.781 1 86.88 3 TYR B N 1
ATOM 1040 C CA . TYR B 1 3 ? -7.266 -11.656 -10.297 1 86.88 3 TYR B CA 1
ATOM 1041 C C . TYR B 1 3 ? -7.789 -10.25 -10.531 1 86.88 3 TYR B C 1
ATOM 1043 O O . TYR B 1 3 ? -7.52 -9.336 -9.742 1 86.88 3 TYR B O 1
ATOM 1051 N N . LEU B 1 4 ? -8.664 -10.078 -11.594 1 80.69 4 LEU B N 1
ATOM 1052 C CA . LEU B 1 4 ? -9.188 -8.758 -11.922 1 80.69 4 LEU B CA 1
ATOM 1053 C C . LEU B 1 4 ? -10.164 -8.281 -10.852 1 80.69 4 LEU B C 1
ATOM 1055 O O . LEU B 1 4 ? -10.117 -7.121 -10.43 1 80.69 4 LEU B O 1
ATOM 1059 N N . GLN B 1 5 ? -11.039 -9.117 -10.453 1 88.62 5 GLN B N 1
ATOM 1060 C CA . GLN B 1 5 ? -12.023 -8.75 -9.438 1 88.62 5 GLN B CA 1
ATOM 1061 C C . GLN B 1 5 ? -11.352 -8.414 -8.109 1 88.62 5 GLN B C 1
ATOM 1063 O O . GLN B 1 5 ? -11.703 -7.426 -7.465 1 88.62 5 GLN B O 1
ATOM 1068 N N . TRP B 1 6 ? -10.383 -9.188 -7.812 1 89.81 6 TRP B N 1
ATOM 1069 C CA . TRP B 1 6 ? -9.648 -8.961 -6.566 1 89.81 6 TRP B CA 1
ATOM 1070 C C . TRP B 1 6 ? -8.844 -7.668 -6.637 1 89.81 6 TRP B C 1
ATOM 1072 O O . TRP B 1 6 ? -8.766 -6.922 -5.656 1 89.81 6 TRP B O 1
ATOM 1082 N N . ALA B 1 7 ? -8.289 -7.41 -7.766 1 84.75 7 ALA B N 1
ATOM 1083 C CA . ALA B 1 7 ? -7.516 -6.191 -7.957 1 84.75 7 ALA B CA 1
ATOM 1084 C C . ALA B 1 7 ? -8.398 -4.953 -7.848 1 84.75 7 ALA B C 1
ATOM 1086 O O . ALA B 1 7 ? -7.98 -3.926 -7.309 1 84.75 7 ALA B O 1
ATOM 1087 N N . LEU B 1 8 ? -9.617 -5.086 -8.281 1 83.31 8 LEU B N 1
ATOM 1088 C CA . LEU B 1 8 ? -10.555 -3.971 -8.234 1 83.31 8 LEU B CA 1
ATOM 1089 C C . LEU B 1 8 ? -10.992 -3.697 -6.797 1 83.31 8 LEU B C 1
ATOM 1091 O O . LEU B 1 8 ? -11.086 -2.539 -6.387 1 83.31 8 LEU B O 1
ATOM 1095 N N . VAL B 1 9 ? -11.281 -4.742 -6.145 1 90 9 VAL B N 1
ATOM 1096 C CA . VAL B 1 9 ? -11.641 -4.602 -4.738 1 90 9 VAL B CA 1
ATOM 1097 C C . VAL B 1 9 ? -10.492 -3.932 -3.977 1 90 9 VAL B C 1
ATOM 1099 O O . VAL B 1 9 ? -10.727 -3.037 -3.16 1 90 9 VAL B O 1
ATOM 1102 N N . ALA B 1 10 ? -9.281 -4.391 -4.266 1 91.25 10 ALA B N 1
ATOM 1103 C CA . ALA B 1 10 ? -8.094 -3.832 -3.631 1 91.25 10 ALA B CA 1
ATOM 1104 C C . ALA B 1 10 ? -7.957 -2.342 -3.93 1 91.25 10 ALA B C 1
ATOM 1106 O O . ALA B 1 10 ? -7.684 -1.543 -3.029 1 91.25 10 ALA B O 1
ATOM 1107 N N . LEU B 1 11 ? -8.203 -2.049 -5.137 1 82.88 11 LEU B N 1
ATOM 1108 C CA . LEU B 1 11 ? -8.086 -0.669 -5.598 1 82.88 11 LEU B CA 1
ATOM 1109 C C . LEU B 1 11 ? -9.086 0.229 -4.883 1 82.88 11 LEU B C 1
ATOM 1111 O O . LEU B 1 11 ? -8.719 1.279 -4.352 1 82.88 11 LEU B O 1
ATOM 1115 N N . VAL B 1 12 ? -10.289 -0.089 -4.883 1 86.94 12 VAL B N 1
ATOM 1116 C CA . VAL B 1 12 ? -11.359 0.717 -4.316 1 86.94 12 VAL B CA 1
ATOM 1117 C C . VAL B 1 12 ? -11.148 0.878 -2.812 1 86.94 12 VAL B C 1
ATOM 1119 O O . VAL B 1 12 ? -11.227 1.989 -2.281 1 86.94 12 VAL B O 1
ATOM 1122 N N . ALA B 1 13 ? -10.859 -0.196 -2.168 1 91.25 13 ALA B N 1
ATOM 1123 C CA . ALA B 1 13 ? -10.672 -0.159 -0.721 1 91.25 13 ALA B CA 1
ATOM 1124 C C . ALA B 1 13 ? -9.453 0.68 -0.347 1 91.25 13 ALA B C 1
ATOM 1126 O O . ALA B 1 13 ? -9.531 1.549 0.524 1 91.25 13 ALA B O 1
ATOM 1127 N N . TYR B 1 14 ? -8.344 0.462 -1.011 1 89.38 14 TYR B N 1
ATOM 1128 C CA . TYR B 1 14 ? -7.09 1.139 -0.691 1 89.38 14 TYR B CA 1
ATOM 1129 C C . TYR B 1 14 ? -7.176 2.627 -1.01 1 89.38 14 TYR B C 1
ATOM 1131 O O . TYR B 1 14 ? -6.457 3.438 -0.422 1 89.38 14 TYR B O 1
ATOM 1139 N N . SER B 1 15 ? -8.047 3.006 -1.945 1 87.06 15 SER B N 1
ATOM 1140 C CA . SER B 1 15 ? -8.188 4.402 -2.348 1 87.06 15 SER B CA 1
ATOM 1141 C C . SER B 1 15 ? -8.695 5.262 -1.195 1 87.06 15 SER B C 1
ATOM 1143 O O . SER B 1 15 ? -8.445 6.465 -1.153 1 87.06 15 SER B O 1
ATOM 1145 N N . ALA B 1 16 ? -9.391 4.691 -0.329 1 90.31 16 ALA B N 1
ATOM 1146 C CA . ALA B 1 16 ? -9.953 5.426 0.798 1 90.31 16 ALA B CA 1
ATOM 1147 C C . ALA B 1 16 ? -8.93 5.598 1.914 1 90.31 16 ALA B C 1
ATOM 1149 O O . ALA B 1 16 ? -9.109 6.426 2.811 1 90.31 16 ALA B O 1
ATOM 1150 N N . VAL B 1 17 ? -7.848 4.871 1.866 1 90 17 VAL B N 1
ATOM 1151 C CA . VAL B 1 17 ? -6.895 4.828 2.971 1 90 17 VAL B CA 1
ATOM 1152 C C . VAL B 1 17 ? -6.102 6.133 3.021 1 90 17 VAL B C 1
ATOM 1154 O O . VAL B 1 17 ? -6.035 6.785 4.066 1 90 17 VAL B O 1
ATOM 1157 N N . ALA B 1 18 ? -5.582 6.566 1.935 1 86.12 18 ALA B N 1
ATOM 1158 C CA . ALA B 1 18 ? -4.711 7.738 1.881 1 86.12 18 ALA B CA 1
ATOM 1159 C C . ALA B 1 18 ? -5.441 8.992 2.359 1 86.12 18 ALA B C 1
ATOM 1161 O O . ALA B 1 18 ? -4.934 9.727 3.207 1 86.12 18 ALA B O 1
ATOM 1162 N N . PRO B 1 19 ? -6.684 9.242 1.826 1 86.94 19 PRO B N 1
ATOM 1163 C CA . PRO B 1 19 ? -7.406 10.43 2.289 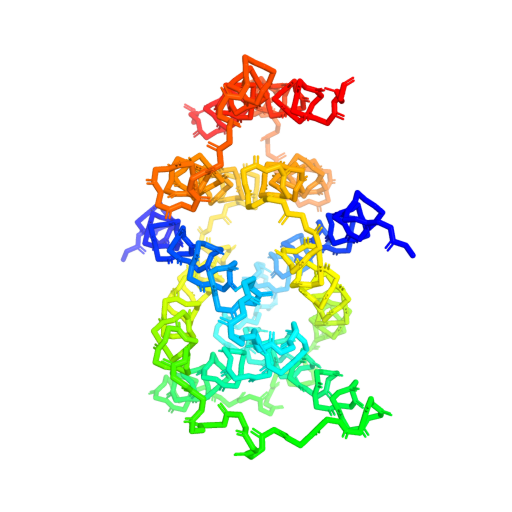1 86.94 19 PRO B CA 1
ATOM 1164 C C . PRO B 1 19 ? -7.754 10.367 3.775 1 86.94 19 PRO B C 1
ATOM 1166 O O . PRO B 1 19 ? -7.699 11.383 4.469 1 86.94 19 PRO B O 1
ATOM 1169 N N . LEU B 1 20 ? -8.109 9.203 4.258 1 89.88 20 LEU B N 1
ATOM 1170 C CA . LEU B 1 20 ? -8.461 9.055 5.664 1 89.88 20 LEU B CA 1
ATOM 1171 C C . LEU B 1 20 ? -7.242 9.281 6.555 1 89.88 20 LEU B C 1
ATOM 1173 O O . LEU B 1 20 ? -7.324 10 7.555 1 89.88 20 LEU B O 1
ATOM 1177 N N . VAL B 1 21 ? -6.156 8.664 6.176 1 87.75 21 VAL B N 1
ATOM 1178 C CA . VAL B 1 21 ? -4.918 8.805 6.93 1 87.75 21 VAL B CA 1
ATOM 1179 C C . VAL B 1 21 ? -4.41 10.242 6.82 1 87.75 21 VAL B C 1
ATOM 1181 O O . VAL B 1 21 ? -3.951 10.82 7.809 1 87.75 21 VAL B O 1
ATOM 1184 N N . GLY B 1 22 ? -4.445 10.75 5.621 1 86 22 GLY B N 1
ATOM 1185 C CA . GLY B 1 22 ? -4.059 12.141 5.43 1 86 22 GLY B CA 1
ATOM 1186 C C . GLY B 1 22 ? -4.832 13.102 6.309 1 86 22 GLY B C 1
ATOM 1187 O O . GLY B 1 22 ? -4.25 14.008 6.918 1 86 22 GLY B O 1
ATOM 1188 N N . PHE B 1 23 ? -6.086 12.906 6.379 1 85.31 23 PHE B N 1
ATOM 1189 C CA . PHE B 1 23 ? -6.945 13.75 7.195 1 85.31 23 PHE B CA 1
ATOM 1190 C C . PHE B 1 23 ? -6.617 13.586 8.672 1 85.31 23 PHE B C 1
ATOM 1192 O O . PHE B 1 23 ? -6.621 14.562 9.43 1 85.31 23 PHE B O 1
ATOM 1199 N N . ALA B 1 24 ? -6.387 12.406 9.039 1 87.31 24 ALA B N 1
ATOM 1200 C CA . ALA B 1 24 ? -6.148 12.125 10.453 1 87.31 24 ALA B CA 1
ATOM 1201 C C . ALA B 1 24 ? -4.773 12.625 10.891 1 87.31 24 ALA B C 1
ATOM 1203 O O . ALA B 1 24 ? -4.566 12.93 12.07 1 87.31 24 ALA B O 1
ATOM 1204 N N . THR B 1 25 ? -3.875 12.68 9.945 1 86.69 25 THR B N 1
ATOM 1205 C CA . THR B 1 25 ? -2.504 13 10.32 1 86.69 25 THR B CA 1
ATOM 1206 C C . THR B 1 25 ? -2.176 14.445 9.961 1 86.69 25 THR B C 1
ATOM 1208 O O . THR B 1 25 ? -1.02 14.867 10.055 1 86.69 25 THR B O 1
ATOM 1211 N N . THR B 1 26 ? -3.188 15.117 9.414 1 82.44 26 THR B N 1
ATOM 1212 C CA . THR B 1 26 ? -3.014 16.531 9.109 1 82.44 26 THR B CA 1
ATOM 1213 C C . THR B 1 26 ? -3.98 17.375 9.93 1 82.44 26 THR B C 1
ATOM 1215 O O . THR B 1 26 ? -4.973 16.875 10.461 1 82.44 26 THR B O 1
ATOM 1218 N N . GLY B 1 27 ? -3.574 18.578 10.078 1 78.62 27 GLY B N 1
ATOM 1219 C CA . GLY B 1 27 ? -4.457 19.484 10.797 1 78.62 27 GLY B CA 1
ATOM 1220 C C . GLY B 1 27 ? -4.156 19.562 12.281 1 78.62 27 GLY B C 1
ATOM 1221 O O . GLY B 1 27 ? -3.092 19.125 12.727 1 78.62 27 GLY B O 1
ATOM 1222 N N . ASP B 1 28 ? -5.035 20.219 13.031 1 77.62 28 ASP B N 1
ATOM 1223 C CA . ASP B 1 28 ? -4.91 20.375 14.477 1 77.62 28 ASP B CA 1
ATOM 1224 C C . ASP B 1 28 ? -6.207 19.984 15.188 1 77.62 28 ASP B C 1
ATOM 1226 O O . ASP B 1 28 ? -7.266 20.562 14.914 1 77.62 28 ASP B O 1
ATOM 1230 N N . PRO B 1 29 ? -6.086 19.031 16.109 1 80.5 29 PRO B N 1
ATOM 1231 C CA . PRO B 1 29 ? -5.016 18.141 16.531 1 80.5 29 PRO B CA 1
ATOM 1232 C C . PRO B 1 29 ? -4.777 17 15.555 1 80.5 29 PRO B C 1
ATOM 1234 O O . PRO B 1 29 ? -5.723 16.484 14.945 1 80.5 29 PRO B O 1
ATOM 1237 N N . LYS B 1 30 ? -3.607 16.719 15.297 1 84.44 30 LYS B N 1
ATOM 1238 C CA . LYS B 1 30 ? -3.262 15.664 14.344 1 84.44 30 LYS B CA 1
ATOM 1239 C C . LYS B 1 30 ? -2.688 14.445 15.062 1 84.44 30 LYS B C 1
ATOM 1241 O O . LYS B 1 30 ? -2.174 14.555 16.172 1 84.44 30 LYS B O 1
ATOM 1246 N N . VAL B 1 31 ? -2.951 13.391 14.539 1 85.69 31 VAL B N 1
ATOM 1247 C CA . VAL B 1 31 ? -2.367 12.141 15.023 1 85.69 31 VAL B CA 1
ATOM 1248 C C . VAL B 1 31 ? -1.003 11.922 14.367 1 85.69 31 VAL B C 1
ATOM 1250 O O . VAL B 1 31 ? -0.857 12.07 13.156 1 85.69 31 VAL B O 1
ATOM 1253 N N . PRO B 1 32 ? -0.08 11.672 15.203 1 86.75 32 PRO B N 1
ATOM 1254 C CA . PRO B 1 32 ? 1.235 11.398 14.625 1 86.75 32 PRO B CA 1
ATOM 1255 C C . PRO B 1 32 ? 1.196 10.273 13.586 1 86.75 32 PRO B C 1
ATOM 1257 O O . PRO B 1 32 ? 0.451 9.305 13.75 1 86.75 32 PRO B O 1
ATOM 1260 N N . SER B 1 33 ? 1.971 10.453 12.5 1 86.12 33 SER B N 1
ATOM 1261 C CA . SER B 1 33 ? 1.971 9.555 11.352 1 86.12 33 SER B CA 1
ATOM 1262 C C . SER B 1 33 ? 2.275 8.117 11.766 1 86.12 33 SER B C 1
ATOM 1264 O O . SER B 1 33 ? 1.647 7.176 11.281 1 86.12 33 SER B O 1
ATOM 1266 N N . PHE B 1 34 ? 3.205 7.938 12.703 1 86.81 34 PHE B N 1
ATOM 1267 C CA . PHE B 1 34 ? 3.621 6.598 13.094 1 86.81 34 PHE B CA 1
ATOM 1268 C C . PHE B 1 34 ? 2.549 5.926 13.945 1 86.81 34 PHE B C 1
ATOM 1270 O O . PHE B 1 34 ? 2.373 4.707 13.883 1 86.81 34 PHE B O 1
ATOM 1277 N N . VAL B 1 35 ? 1.831 6.715 14.688 1 86.44 35 VAL B N 1
ATOM 1278 C CA . VAL B 1 35 ? 0.716 6.18 15.461 1 86.44 35 VAL B CA 1
ATOM 1279 C C . VAL B 1 35 ? -0.416 5.77 14.523 1 86.44 35 VAL B C 1
ATOM 1281 O O . VAL B 1 35 ? -1.046 4.73 14.719 1 86.44 35 VAL B O 1
ATOM 1284 N N . ALA B 1 36 ? -0.621 6.582 13.539 1 89.06 36 ALA B N 1
ATOM 1285 C CA . ALA B 1 36 ? -1.624 6.254 12.523 1 89.06 36 ALA B CA 1
ATOM 1286 C C . ALA B 1 36 ? -1.286 4.945 11.82 1 89.06 36 ALA B C 1
ATOM 1288 O O . ALA B 1 36 ? -2.168 4.117 11.578 1 89.06 36 ALA B O 1
ATOM 1289 N N . ALA B 1 37 ? 0.023 4.84 11.523 1 89.44 37 ALA B N 1
ATOM 1290 C CA . ALA B 1 37 ? 0.489 3.615 10.875 1 89.44 37 ALA B CA 1
ATOM 1291 C C . ALA B 1 37 ? 0.258 2.4 11.766 1 89.44 37 ALA B C 1
ATOM 1293 O O . ALA B 1 37 ? -0.133 1.334 11.281 1 89.44 37 ALA B O 1
ATOM 1294 N N . LEU B 1 38 ? 0.471 2.541 13.008 1 89.75 38 LEU B N 1
ATOM 1295 C CA . LEU B 1 38 ? 0.308 1.446 13.953 1 89.75 38 LEU B CA 1
ATOM 1296 C C . LEU B 1 38 ? -1.155 1.03 14.062 1 89.75 38 LEU B C 1
ATOM 1298 O O . LEU B 1 38 ? -1.469 -0.162 14.039 1 89.75 38 LEU B O 1
ATOM 1302 N N . ILE B 1 39 ? -2.029 1.977 14.18 1 89.81 39 ILE B N 1
ATOM 1303 C CA . ILE B 1 39 ? -3.455 1.703 14.328 1 89.81 39 ILE B CA 1
ATOM 1304 C C . ILE B 1 39 ? -3.98 1.013 13.07 1 89.81 39 ILE B C 1
ATOM 1306 O O . ILE B 1 39 ? -4.621 -0.037 13.156 1 89.81 39 ILE B O 1
ATOM 1310 N N . THR B 1 40 ? -3.725 1.562 11.93 1 90.44 40 THR B N 1
ATOM 1311 C CA . THR B 1 40 ? -4.254 1.042 10.672 1 90.44 40 THR B CA 1
ATOM 1312 C C . THR B 1 40 ? -3.66 -0.33 10.359 1 90.44 40 THR B C 1
ATOM 1314 O O . THR B 1 40 ? -4.387 -1.263 10.016 1 90.44 40 THR B O 1
ATOM 1317 N N . ASN B 1 41 ? -2.344 -0.442 10.492 1 90.12 41 ASN B N 1
ATOM 1318 C CA . ASN B 1 41 ? -1.688 -1.708 10.18 1 90.12 41 ASN B CA 1
ATOM 1319 C C . ASN B 1 41 ? -1.961 -2.758 11.258 1 90.12 41 ASN B C 1
ATOM 1321 O O . ASN B 1 41 ? -1.897 -3.959 10.984 1 90.12 41 ASN B O 1
ATOM 1325 N N . GLY B 1 42 ? -2.164 -2.279 12.469 1 91.5 42 GLY B N 1
ATOM 1326 C CA . GLY B 1 42 ? -2.639 -3.207 13.484 1 91.5 42 GLY B CA 1
ATOM 1327 C C . GLY B 1 42 ? -3.945 -3.883 13.109 1 91.5 42 GLY B C 1
ATOM 1328 O O . GLY B 1 42 ? -4.086 -5.098 13.258 1 91.5 42 GLY B O 1
ATOM 1329 N N . ILE B 1 43 ? -4.863 -3.092 12.641 1 90.5 43 ILE B N 1
ATOM 1330 C CA . ILE B 1 43 ? -6.148 -3.619 12.195 1 90.5 43 ILE B CA 1
ATOM 1331 C C . ILE B 1 43 ? -5.934 -4.582 11.023 1 90.5 43 ILE B C 1
ATOM 1333 O O . ILE B 1 43 ? -6.551 -5.648 10.977 1 90.5 43 ILE B O 1
ATOM 1337 N N . LEU B 1 44 ? -5.047 -4.184 10.133 1 88.56 44 LEU B N 1
ATOM 1338 C CA . LEU B 1 44 ? -4.715 -5.039 9 1 88.56 44 LEU B CA 1
ATOM 1339 C C . LEU B 1 44 ? -4.172 -6.383 9.469 1 88.56 44 LEU B C 1
ATOM 1341 O O . LEU B 1 44 ? -4.551 -7.43 8.945 1 88.56 44 LEU B O 1
ATOM 1345 N N . LEU B 1 45 ? -3.297 -6.328 10.422 1 90.06 45 LEU B N 1
ATOM 1346 C CA . LEU B 1 45 ? -2.701 -7.562 10.922 1 90.06 45 LEU B CA 1
ATOM 1347 C C . LEU B 1 45 ? -3.758 -8.453 11.57 1 90.06 45 LEU B C 1
ATOM 1349 O O . LEU B 1 45 ? -3.766 -9.672 11.359 1 90.06 45 LEU B O 1
ATOM 1353 N N . VAL B 1 46 ? -4.594 -7.871 12.414 1 91.31 46 VAL B N 1
ATOM 1354 C CA . VAL B 1 46 ? -5.656 -8.633 13.055 1 91.31 46 VAL B CA 1
ATOM 1355 C C . VAL B 1 46 ? -6.547 -9.281 12 1 91.31 46 VAL B C 1
ATOM 1357 O O . VAL B 1 46 ? -6.906 -10.453 12.109 1 91.31 46 VAL B O 1
ATOM 1360 N N . ALA B 1 47 ? -6.949 -8.516 10.992 1 89.56 47 ALA B N 1
ATOM 1361 C CA . ALA B 1 47 ? -7.77 -9.039 9.906 1 89.56 47 ALA B CA 1
ATOM 1362 C C . ALA B 1 47 ? -7.062 -10.188 9.188 1 89.56 47 ALA B C 1
ATOM 1364 O O . ALA B 1 47 ? -7.688 -11.203 8.859 1 89.56 47 ALA B O 1
ATOM 1365 N N . THR B 1 48 ? -5.766 -10 8.953 1 89.38 48 THR B N 1
ATOM 1366 C CA . THR B 1 48 ? -4.988 -11.023 8.258 1 89.38 48 THR B CA 1
ATOM 1367 C C . THR B 1 48 ? -4.906 -12.297 9.086 1 89.38 48 THR B C 1
ATOM 1369 O O . THR B 1 48 ? -5.043 -13.406 8.555 1 89.38 48 THR B O 1
ATOM 1372 N N . VAL B 1 49 ? -4.605 -12.172 10.367 1 89.69 49 VAL B N 1
ATOM 1373 C CA . VAL B 1 49 ? -4.57 -13.32 11.258 1 89.69 49 VAL B CA 1
ATOM 1374 C C . VAL B 1 49 ? -5.914 -14.039 11.227 1 89.69 49 VAL B C 1
ATOM 1376 O O . VAL B 1 49 ? -5.965 -15.273 11.156 1 89.69 49 VAL B O 1
ATOM 1379 N N . GLY B 1 50 ? -6.984 -13.25 11.359 1 89.94 50 GLY B N 1
ATOM 1380 C CA . GLY B 1 50 ? -8.312 -13.828 11.305 1 89.94 50 GLY B CA 1
ATOM 1381 C C . GLY B 1 50 ? -8.562 -14.633 10.047 1 89.94 50 GLY B C 1
ATOM 1382 O O . GLY B 1 50 ? -9.102 -15.742 10.102 1 89.94 50 GLY B O 1
ATOM 1383 N N . VAL B 1 51 ? -8.203 -14.141 8.852 1 87.19 51 VAL B N 1
ATOM 1384 C CA . VAL B 1 51 ? -8.43 -14.805 7.57 1 87.19 51 VAL B CA 1
ATOM 1385 C C . VAL B 1 51 ? -7.566 -16.062 7.48 1 87.19 51 VAL B C 1
ATOM 1387 O O . VAL B 1 51 ? -8.031 -17.109 7.016 1 87.19 51 VAL B O 1
ATOM 1390 N N . VAL B 1 52 ? -6.273 -15.984 7.938 1 85.81 52 VAL B N 1
ATOM 1391 C CA . VAL B 1 52 ? -5.359 -17.109 7.875 1 85.81 52 VAL B CA 1
ATOM 1392 C C . VAL B 1 52 ? -5.871 -18.234 8.773 1 85.81 52 VAL B C 1
ATOM 1394 O O . VAL B 1 52 ? -5.812 -19.422 8.406 1 85.81 52 VAL B O 1
ATOM 1397 N N . LEU B 1 53 ? -6.293 -17.859 9.961 1 84.12 53 LEU B N 1
ATOM 1398 C CA . LEU B 1 53 ? -6.84 -18.859 10.875 1 84.12 53 LEU B CA 1
ATOM 1399 C C . LEU B 1 53 ? -8.117 -19.469 10.312 1 84.12 53 LEU B C 1
ATOM 1401 O O . LEU B 1 53 ? -8.359 -20.672 10.461 1 84.12 53 LEU B O 1
ATOM 1405 N N . TYR B 1 54 ? -8.93 -18.594 9.727 1 83.56 54 TYR B N 1
ATOM 1406 C CA . TYR B 1 54 ? -10.188 -19.047 9.148 1 83.56 54 TYR B CA 1
ATOM 1407 C C . TYR B 1 54 ? -9.938 -20.016 7.992 1 83.56 54 TYR B C 1
ATOM 1409 O O . TYR B 1 54 ? -10.672 -20.984 7.812 1 83.56 54 TYR B O 1
ATOM 1417 N N . GLU B 1 55 ? -8.938 -19.719 7.152 1 78.38 55 GLU B N 1
ATOM 1418 C CA . GLU B 1 55 ? -8.609 -20.562 6.012 1 78.38 55 GLU B CA 1
ATOM 1419 C C . GLU B 1 55 ? -7.871 -21.828 6.457 1 78.38 55 GLU B C 1
ATOM 1421 O O . GLU B 1 55 ? -7.676 -22.75 5.664 1 78.38 55 GLU B O 1
ATOM 1426 N N . GLY B 1 56 ? -7.547 -21.938 7.75 1 72.44 56 GLY B N 1
ATOM 1427 C CA . GLY B 1 56 ? -6.91 -23.125 8.297 1 72.44 56 GLY B CA 1
ATOM 1428 C C . GLY B 1 56 ? -5.473 -23.297 7.848 1 72.44 56 GLY B C 1
ATOM 1429 O O . GLY B 1 56 ? -4.969 -24.422 7.758 1 72.44 56 GLY B O 1
ATOM 1430 N N . GLN B 1 57 ? -4.98 -22.25 7.344 1 69.56 57 GLN B N 1
ATOM 1431 C CA . GLN B 1 57 ? -3.607 -22.359 6.859 1 69.56 57 GLN B CA 1
ATOM 1432 C C . GLN B 1 57 ? -2.611 -22.25 8.016 1 69.56 57 GLN B C 1
ATOM 1434 O O . GLN B 1 57 ? -2.859 -21.547 8.992 1 69.56 57 GLN B O 1
ATOM 1439 N N . SER B 1 58 ? -1.744 -23.219 8.055 1 69.12 58 SER B N 1
ATOM 1440 C CA . SER B 1 58 ? -0.732 -23.203 9.102 1 69.12 58 SER B CA 1
ATOM 1441 C C . SER B 1 58 ? 0.426 -22.281 8.742 1 69.12 58 SER B C 1
ATOM 1443 O O . SER B 1 58 ? 1.154 -22.531 7.781 1 69.12 58 SER B O 1
ATOM 1445 N N . VAL B 1 59 ? 0.397 -21.188 9.266 1 69.5 59 VAL B N 1
ATOM 1446 C CA . VAL B 1 59 ? 1.44 -20.188 9.055 1 69.5 59 VAL B CA 1
ATOM 1447 C C . VAL B 1 59 ? 2.807 -20.797 9.359 1 69.5 59 VAL B C 1
ATOM 1449 O O . VAL B 1 59 ? 3.779 -20.531 8.641 1 69.5 59 VAL B O 1
ATOM 1452 N N . SER B 1 60 ? 2.887 -21.484 10.352 1 69.25 60 SER B N 1
ATOM 1453 C CA . SER B 1 60 ? 4.141 -22.094 10.805 1 69.25 60 SER B CA 1
ATOM 1454 C C . SER B 1 60 ? 4.73 -23 9.742 1 69.25 60 SER B C 1
ATOM 1456 O O . SER B 1 60 ? 5.953 -23.109 9.617 1 69.25 60 SER B O 1
ATOM 1458 N N . ALA B 1 61 ? 3.938 -23.594 9 1 69.19 61 ALA B N 1
ATOM 1459 C CA . ALA B 1 61 ? 4.414 -24.516 7.961 1 69.19 61 ALA B CA 1
ATOM 1460 C C . ALA B 1 61 ? 5.098 -23.75 6.832 1 69.19 61 ALA B C 1
ATOM 1462 O O . ALA B 1 61 ? 5.965 -24.281 6.141 1 69.19 61 ALA B O 1
ATOM 1463 N N . TYR B 1 62 ? 4.805 -22.531 6.941 1 75.19 62 TYR B N 1
ATOM 1464 C CA . TYR B 1 62 ? 5.309 -21.797 5.785 1 75.19 62 TYR B CA 1
ATOM 1465 C C . TYR B 1 62 ? 6.488 -20.906 6.176 1 75.19 62 TYR B C 1
ATOM 1467 O O . TYR B 1 62 ? 7.145 -20.328 5.312 1 75.19 62 TYR B O 1
ATOM 1475 N N . LEU B 1 63 ? 6.75 -20.859 7.449 1 74.44 63 LEU B N 1
ATOM 1476 C CA . LEU B 1 63 ? 7.91 -20.094 7.883 1 74.44 63 LEU B CA 1
ATOM 1477 C C . LEU B 1 63 ? 9.203 -20.734 7.395 1 74.44 63 LEU B C 1
ATOM 1479 O O . LEU B 1 63 ? 10.211 -20.047 7.211 1 74.44 63 LEU B O 1
ATOM 1483 N N . GLY B 1 64 ? 9.141 -21.953 7.152 1 73.44 64 GLY B N 1
ATOM 1484 C CA . GLY B 1 64 ? 10.297 -22.672 6.652 1 73.44 64 GLY B CA 1
ATOM 1485 C C . GLY B 1 64 ? 10.25 -22.922 5.156 1 73.44 64 GLY B C 1
ATOM 1486 O O . GLY B 1 64 ? 11.062 -23.672 4.617 1 73.44 64 GLY B O 1
ATOM 1487 N N . HIS B 1 65 ? 9.266 -22.312 4.531 1 80.62 65 HIS B N 1
ATOM 1488 C CA . HIS B 1 65 ? 9.102 -22.453 3.088 1 80.62 65 HIS B CA 1
ATOM 1489 C C . HIS B 1 65 ? 10.273 -21.828 2.342 1 80.62 65 HIS B C 1
ATOM 1491 O O . HIS B 1 65 ? 10.836 -20.828 2.785 1 80.62 65 HIS B O 1
ATOM 1497 N N . PRO B 1 66 ? 10.844 -22.484 1.364 1 83.31 66 PRO B N 1
ATOM 1498 C CA . PRO B 1 66 ? 11.992 -21.984 0.605 1 83.31 66 PRO B CA 1
ATOM 1499 C C . PRO B 1 66 ? 11.781 -20.547 0.11 1 83.31 66 PRO B C 1
ATOM 1501 O O . PRO B 1 66 ? 12.758 -19.812 -0.111 1 83.31 66 PRO B O 1
ATOM 1504 N N . LYS B 1 67 ? 10.602 -20.203 -0.034 1 87.31 67 LYS B N 1
ATOM 1505 C CA . LYS B 1 67 ? 10.328 -18.859 -0.537 1 87.31 67 LYS B CA 1
ATOM 1506 C C . LYS B 1 67 ? 10.047 -17.891 0.608 1 87.31 67 LYS B C 1
ATOM 1508 O O . LYS B 1 67 ? 9.727 -16.719 0.375 1 87.31 67 LYS B O 1
ATOM 1513 N N . ALA B 1 68 ? 10.258 -18.344 1.821 1 87.56 68 ALA B N 1
ATOM 1514 C CA . ALA B 1 68 ? 9.984 -17.547 3.006 1 87.56 68 ALA B CA 1
ATOM 1515 C C . ALA B 1 68 ? 10.914 -16.328 3.074 1 87.56 68 ALA B C 1
ATOM 1517 O O . ALA B 1 68 ? 10.5 -15.242 3.453 1 87.56 68 ALA B O 1
ATOM 1518 N N . PRO B 1 69 ? 12.18 -16.578 2.674 1 89.62 69 PRO B N 1
ATOM 1519 C CA . PRO B 1 69 ? 13.086 -15.422 2.744 1 89.62 69 PRO B CA 1
ATOM 1520 C C . PRO B 1 69 ? 12.641 -14.266 1.859 1 89.62 69 PRO B C 1
ATOM 1522 O O . PRO B 1 69 ? 12.891 -13.102 2.186 1 89.62 69 PRO B O 1
ATOM 1525 N N . TYR B 1 70 ? 11.969 -14.555 0.799 1 89.69 70 TYR B N 1
ATOM 1526 C CA . TYR B 1 70 ? 11.453 -13.508 -0.074 1 89.69 70 TYR B CA 1
ATOM 1527 C C . TYR B 1 70 ? 10.352 -12.711 0.622 1 89.69 70 TYR B C 1
ATOM 1529 O O . TYR B 1 70 ? 10.242 -11.492 0.426 1 89.69 70 TYR B O 1
ATOM 1537 N N . LEU B 1 71 ? 9.633 -13.398 1.438 1 91 71 LEU B N 1
ATOM 1538 C CA . LEU B 1 71 ? 8.555 -12.734 2.166 1 91 71 LEU B CA 1
ATOM 1539 C C . LEU B 1 71 ? 9.109 -11.898 3.314 1 91 71 LEU B C 1
ATOM 1541 O O . LEU B 1 71 ? 8.586 -10.828 3.621 1 91 71 LEU B O 1
ATOM 1545 N N . TYR B 1 72 ? 10.195 -12.422 3.906 1 92.31 72 TYR B N 1
ATOM 1546 C CA . TYR B 1 72 ? 10.844 -11.633 4.945 1 92.31 72 TYR B CA 1
ATOM 1547 C C . TYR B 1 72 ? 11.406 -10.336 4.375 1 92.31 72 TYR B C 1
ATOM 1549 O O . TYR B 1 72 ? 11.211 -9.266 4.949 1 92.31 72 TYR B O 1
ATOM 1557 N N . LEU B 1 73 ? 12.039 -10.453 3.264 1 92.12 73 LEU B N 1
ATOM 1558 C CA . LEU B 1 73 ? 12.586 -9.281 2.592 1 92.12 73 LEU B CA 1
ATOM 1559 C C . LEU B 1 73 ? 11.469 -8.328 2.168 1 92.12 73 LEU B C 1
ATOM 1561 O O . LEU B 1 73 ? 11.586 -7.117 2.342 1 92.12 73 LEU B O 1
ATOM 1565 N N . ALA B 1 74 ? 10.398 -8.898 1.645 1 91 74 ALA B N 1
ATOM 1566 C CA . ALA B 1 74 ? 9.25 -8.109 1.23 1 91 74 ALA B CA 1
ATOM 1567 C C . ALA B 1 74 ? 8.648 -7.344 2.412 1 91 74 ALA B C 1
ATOM 1569 O O . ALA B 1 74 ?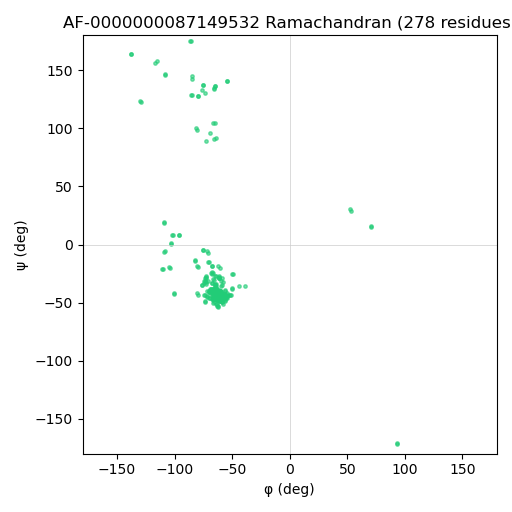 8.25 -6.188 2.273 1 91 74 ALA B O 1
ATOM 1570 N N . GLY B 1 75 ? 8.609 -8.023 3.564 1 92.88 75 GLY B N 1
ATOM 1571 C CA . GLY B 1 75 ? 8.094 -7.391 4.77 1 92.88 75 GLY B CA 1
ATOM 1572 C C . GLY B 1 75 ? 8.914 -6.207 5.227 1 92.88 75 GLY B C 1
ATOM 1573 O O . GLY B 1 75 ? 8.367 -5.184 5.641 1 92.88 75 GLY B O 1
ATOM 1574 N N . VAL B 1 76 ? 10.219 -6.375 5.16 1 92.69 76 VAL B N 1
ATOM 1575 C CA . VAL B 1 76 ? 11.125 -5.293 5.543 1 92.69 76 VAL B CA 1
ATOM 1576 C C . VAL B 1 76 ? 10.93 -4.102 4.605 1 92.69 76 VAL B C 1
ATOM 1578 O O . VAL B 1 76 ? 10.812 -2.961 5.055 1 92.69 76 VAL B O 1
ATOM 1581 N N . PHE B 1 77 ? 10.906 -4.348 3.32 1 92.06 77 PHE B N 1
ATOM 1582 C CA . PHE B 1 77 ? 10.664 -3.299 2.338 1 92.06 77 PHE B CA 1
ATOM 1583 C C . PHE B 1 77 ? 9.297 -2.656 2.557 1 92.06 77 PHE B C 1
ATOM 1585 O O . PHE B 1 77 ? 9.148 -1.44 2.418 1 92.06 77 PHE B O 1
ATOM 1592 N N . LEU B 1 78 ? 8.344 -3.471 2.877 1 92 78 LEU B N 1
ATOM 1593 C CA . LEU B 1 78 ? 6.992 -2.986 3.154 1 92 78 LEU B CA 1
ATOM 1594 C C . LEU B 1 78 ? 6.992 -2.035 4.348 1 92 78 LEU B C 1
ATOM 1596 O O . LEU B 1 78 ? 6.379 -0.967 4.293 1 92 78 LEU B O 1
ATOM 1600 N N . ALA B 1 79 ? 7.688 -2.484 5.359 1 92.38 79 ALA B N 1
ATOM 1601 C CA . ALA B 1 79 ? 7.766 -1.668 6.57 1 92.38 79 ALA B CA 1
ATOM 1602 C C . ALA B 1 79 ? 8.367 -0.3 6.27 1 92.38 79 ALA B C 1
ATOM 1604 O O . ALA B 1 79 ? 7.805 0.731 6.637 1 92.38 79 ALA B O 1
ATOM 1605 N N . VAL B 1 80 ? 9.477 -0.302 5.586 1 92.75 80 VAL B N 1
ATOM 1606 C CA . VAL B 1 80 ? 10.148 0.946 5.227 1 92.75 80 VAL B CA 1
ATOM 1607 C C . VAL B 1 80 ? 9.25 1.769 4.309 1 92.75 80 VAL B C 1
ATOM 1609 O O . VAL B 1 80 ? 9.109 2.98 4.484 1 92.75 80 VAL B O 1
ATOM 1612 N N . GLY B 1 81 ? 8.641 1.13 3.35 1 93.12 81 GLY B N 1
ATOM 1613 C CA . GLY B 1 81 ? 7.789 1.807 2.381 1 93.12 81 GLY B CA 1
ATOM 1614 C C . GLY B 1 81 ? 6.57 2.455 3.008 1 93.12 81 GLY B C 1
ATOM 1615 O O . GLY B 1 81 ? 6.277 3.625 2.746 1 93.12 81 GLY B O 1
ATOM 1616 N N . ILE B 1 82 ? 5.91 1.755 3.832 1 90.94 82 ILE B N 1
ATOM 1617 C CA . ILE B 1 82 ? 4.656 2.221 4.414 1 90.94 82 ILE B CA 1
ATOM 1618 C C . ILE B 1 82 ? 4.941 3.297 5.457 1 90.94 82 ILE B C 1
ATOM 1620 O O . ILE B 1 82 ? 4.254 4.32 5.508 1 90.94 82 ILE B O 1
ATOM 1624 N N . LEU B 1 83 ? 5.957 3.082 6.316 1 91.69 83 LEU B N 1
ATOM 1625 C CA . LEU B 1 83 ? 6.293 4.086 7.324 1 91.69 83 LEU B CA 1
ATOM 1626 C C . LEU B 1 83 ? 6.703 5.398 6.664 1 91.69 83 LEU B C 1
ATOM 1628 O O . LEU B 1 83 ? 6.289 6.473 7.102 1 91.69 83 LEU B O 1
ATOM 1632 N N . ALA B 1 84 ? 7.488 5.289 5.629 1 91.81 84 ALA B N 1
ATOM 1633 C CA . ALA B 1 84 ? 7.867 6.48 4.879 1 91.81 84 ALA B CA 1
ATOM 1634 C C . ALA B 1 84 ? 6.648 7.113 4.203 1 91.81 84 ALA B C 1
ATOM 1636 O O . ALA B 1 84 ? 6.535 8.336 4.133 1 91.81 84 ALA B O 1
ATOM 1637 N N . TYR B 1 85 ? 5.758 6.293 3.775 1 91.31 85 TYR B N 1
ATOM 1638 C CA . TYR B 1 85 ? 4.547 6.766 3.111 1 91.31 85 TYR B CA 1
ATOM 1639 C C . TYR B 1 85 ? 3.664 7.547 4.078 1 91.31 85 TYR B C 1
ATOM 1641 O O . TYR B 1 85 ? 3.178 8.633 3.746 1 91.31 85 TYR B O 1
ATOM 1649 N N . TYR B 1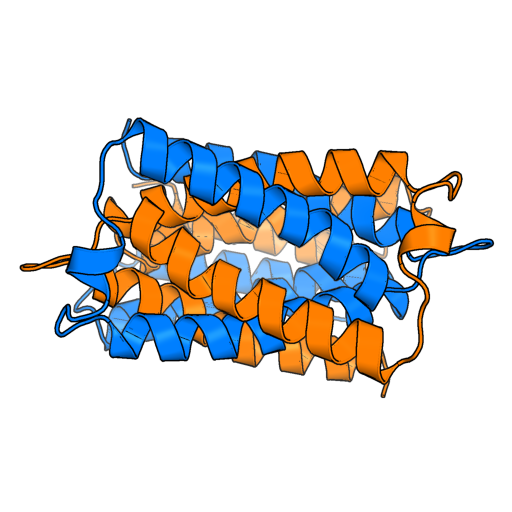 86 ? 3.455 7.023 5.23 1 90.81 86 TYR B N 1
ATOM 1650 C CA . TYR B 1 86 ? 2.629 7.695 6.227 1 90.81 86 TYR B CA 1
ATOM 1651 C C . TYR B 1 86 ? 3.26 9.016 6.656 1 90.81 86 TYR B C 1
ATOM 1653 O O . TYR B 1 86 ? 2.559 10.008 6.859 1 90.81 86 TYR B O 1
ATOM 1661 N N . ARG B 1 87 ? 4.512 8.953 6.758 1 89.38 87 ARG B N 1
ATOM 1662 C CA . ARG B 1 87 ? 5.207 10.195 7.094 1 89.38 87 ARG B CA 1
ATOM 1663 C C . ARG B 1 87 ? 5.059 11.227 5.98 1 89.38 87 ARG B C 1
ATOM 1665 O O . ARG B 1 87 ? 4.855 12.406 6.25 1 89.38 87 ARG B O 1
ATOM 1672 N N . ALA B 1 88 ? 5.199 10.805 4.82 1 88.81 88 ALA B N 1
ATOM 1673 C CA . ALA B 1 88 ? 5.016 11.703 3.682 1 88.81 88 ALA B CA 1
ATOM 1674 C C . ALA B 1 88 ? 3.611 12.297 3.67 1 88.81 88 ALA B C 1
ATOM 1676 O O . ALA B 1 88 ? 3.438 13.484 3.395 1 88.81 88 ALA B O 1
ATOM 1677 N N . LEU B 1 89 ? 2.615 11.492 3.99 1 86.88 89 LEU B N 1
ATOM 1678 C CA . LEU B 1 89 ? 1.223 11.922 3.998 1 86.88 89 LEU B CA 1
ATOM 1679 C C . LEU B 1 89 ? 0.98 12.961 5.09 1 86.88 89 LEU B C 1
ATOM 1681 O O . LEU B 1 89 ? 0.096 13.805 4.961 1 86.88 89 LEU B O 1
ATOM 1685 N N . SER B 1 90 ? 1.734 12.883 6.168 1 89.06 90 SER B N 1
ATOM 1686 C CA . SER B 1 90 ? 1.588 13.828 7.27 1 89.06 90 SER B CA 1
ATOM 1687 C C . SER B 1 90 ? 2.312 15.133 6.977 1 89.06 90 SER B C 1
ATOM 1689 O O . SER B 1 90 ? 2.049 16.156 7.621 1 89.06 90 SER B O 1
ATOM 1691 N N . LEU B 1 91 ? 3.26 15.094 6.004 1 89.06 91 LEU B N 1
ATOM 1692 C CA . LEU B 1 91 ? 4.098 16.266 5.758 1 89.06 91 LEU B CA 1
ATOM 1693 C C . LEU B 1 91 ? 3.666 16.984 4.484 1 89.06 91 LEU B C 1
ATOM 1695 O O . LEU B 1 91 ? 4.016 18.141 4.277 1 89.06 91 LEU B O 1
ATOM 1699 N N . GLY B 1 92 ? 2.967 16.281 3.668 1 83 92 GLY B N 1
ATOM 1700 C CA . GLY B 1 92 ? 2.574 16.844 2.389 1 83 92 GLY B CA 1
ATOM 1701 C C . GLY B 1 92 ? 1.14 16.531 2.01 1 83 92 GLY B C 1
ATOM 1702 O O . GLY B 1 92 ? 0.487 15.711 2.652 1 83 92 GLY B O 1
ATOM 1703 N N . PRO B 1 93 ? 0.664 17.297 1.029 1 83.75 93 PRO B N 1
ATOM 1704 C CA . PRO B 1 93 ? -0.715 17.062 0.591 1 83.75 93 PRO B CA 1
ATOM 1705 C C . PRO B 1 93 ? -0.91 15.695 -0.053 1 83.75 93 PRO B C 1
ATOM 1707 O O . PRO B 1 93 ? -0.023 15.211 -0.759 1 83.75 93 PRO B O 1
ATOM 1710 N N . VAL B 1 94 ? -2 15.062 0.324 1 81.56 94 VAL B N 1
ATOM 1711 C CA . VAL B 1 94 ? -2.354 13.75 -0.193 1 81.56 94 VAL B CA 1
ATOM 1712 C C . VAL B 1 94 ? -2.283 13.75 -1.718 1 81.56 94 VAL B C 1
ATOM 1714 O O . VAL B 1 94 ? -1.779 12.805 -2.326 1 81.56 94 VAL B O 1
ATOM 1717 N N . SER B 1 95 ? -2.68 14.797 -2.346 1 78.44 95 SER B N 1
ATOM 1718 C CA . SER B 1 95 ? -2.74 14.922 -3.799 1 78.44 95 SER B CA 1
ATOM 1719 C C . SER B 1 95 ? -1.343 14.922 -4.41 1 78.44 95 SER B C 1
ATOM 1721 O O . SER B 1 95 ? -1.185 14.672 -5.609 1 78.44 95 SER B O 1
ATOM 1723 N N . ALA B 1 96 ? -0.362 15.172 -3.654 1 78.19 96 ALA B N 1
ATOM 1724 C CA . ALA B 1 96 ? 1.016 15.164 -4.141 1 78.19 96 ALA B CA 1
ATOM 1725 C C . ALA B 1 96 ? 1.724 13.867 -3.771 1 78.19 96 ALA B C 1
ATOM 1727 O O . ALA B 1 96 ? 2.447 13.289 -4.59 1 78.19 96 ALA B O 1
ATOM 1728 N N . VAL B 1 97 ? 1.513 13.43 -2.613 1 83.25 97 VAL B N 1
ATOM 1729 C CA . VAL B 1 97 ? 2.229 12.281 -2.072 1 83.25 97 VAL B CA 1
ATOM 1730 C C . VAL B 1 97 ? 1.749 11 -2.758 1 83.25 97 VAL B C 1
ATOM 1732 O O . VAL B 1 97 ? 2.559 10.156 -3.139 1 83.25 97 VAL B O 1
ATOM 1735 N N . VAL B 1 98 ? 0.454 10.914 -2.986 1 81.75 98 VAL B N 1
ATOM 1736 C CA . VAL B 1 98 ? -0.156 9.688 -3.488 1 81.75 98 VAL B CA 1
ATOM 1737 C C . VAL B 1 98 ? 0.331 9.414 -4.91 1 81.75 98 VAL B C 1
ATOM 1739 O O . VAL B 1 98 ? 0.776 8.305 -5.219 1 81.75 98 VAL B O 1
ATOM 1742 N N . PRO B 1 99 ? 0.33 10.414 -5.676 1 75.5 99 PRO B N 1
ATOM 1743 C CA . PRO B 1 99 ? 0.81 10.156 -7.035 1 75.5 99 PRO B CA 1
ATOM 1744 C C . PRO B 1 99 ? 2.291 9.789 -7.078 1 75.5 99 PRO B C 1
ATOM 1746 O O . PRO B 1 99 ? 2.699 8.961 -7.902 1 75.5 99 PRO B O 1
ATOM 1749 N N . ILE B 1 100 ? 3.098 10.391 -6.312 1 77.25 100 ILE B N 1
ATOM 1750 C CA . ILE B 1 100 ? 4.516 10.055 -6.25 1 77.25 100 ILE B CA 1
ATOM 1751 C C . ILE B 1 100 ? 4.688 8.594 -5.836 1 77.25 100 ILE B C 1
ATOM 1753 O O . ILE B 1 100 ? 5.406 7.836 -6.488 1 77.25 100 ILE B O 1
ATOM 1757 N N . PHE B 1 101 ? 4.008 8.219 -4.859 1 81.25 101 PHE B N 1
ATOM 1758 C CA . PHE B 1 101 ? 4.039 6.84 -4.375 1 81.25 101 PHE B CA 1
ATOM 1759 C C . PHE B 1 101 ? 3.514 5.879 -5.434 1 81.25 101 PHE B C 1
ATOM 1761 O O . PHE B 1 101 ? 4.055 4.785 -5.609 1 81.25 101 PHE B O 1
ATOM 1768 N N . GLY B 1 102 ? 2.535 6.312 -6.109 1 77.12 102 GLY B N 1
ATOM 1769 C CA . GLY B 1 102 ? 1.889 5.488 -7.117 1 77.12 102 GLY B CA 1
ATOM 1770 C C . GLY B 1 102 ? 2.826 5.074 -8.234 1 77.12 102 GLY B C 1
ATOM 1771 O O . GLY B 1 102 ? 2.605 4.051 -8.891 1 77.12 102 GLY B O 1
ATOM 1772 N N . THR B 1 103 ? 3.896 5.766 -8.406 1 72.62 103 THR B N 1
ATOM 1773 C CA . THR B 1 103 ? 4.836 5.438 -9.477 1 72.62 103 THR B CA 1
ATOM 1774 C C . THR B 1 103 ? 5.586 4.148 -9.164 1 72.62 103 THR B C 1
ATOM 1776 O O . THR B 1 103 ? 6.258 3.588 -10.023 1 72.62 103 THR B O 1
ATOM 1779 N N . PHE B 1 104 ? 5.41 3.623 -7.992 1 77.5 104 PHE B N 1
ATOM 1780 C CA . PHE B 1 104 ? 6.016 2.338 -7.672 1 77.5 104 PHE B CA 1
ATOM 1781 C C . PHE B 1 104 ? 5.539 1.258 -8.633 1 77.5 104 PHE B C 1
ATOM 1783 O O . PHE B 1 104 ? 6.23 0.259 -8.844 1 77.5 104 PHE B O 1
ATOM 1790 N N . LEU B 1 105 ? 4.355 1.458 -9.109 1 75.5 105 LEU B N 1
ATOM 1791 C CA . LEU B 1 105 ? 3.762 0.456 -9.984 1 75.5 105 LEU B CA 1
ATOM 1792 C C . LEU B 1 105 ? 4.633 0.223 -11.219 1 75.5 105 LEU B C 1
ATOM 1794 O O . LEU B 1 105 ? 4.699 -0.895 -11.734 1 75.5 105 LEU B O 1
ATOM 1798 N N . VAL B 1 106 ? 5.227 1.292 -11.625 1 72.56 106 VAL B N 1
ATOM 1799 C CA . VAL B 1 106 ? 6.082 1.194 -12.805 1 72.56 106 VAL B CA 1
ATOM 1800 C C . VAL B 1 106 ? 7.297 0.319 -12.492 1 72.56 106 VAL B C 1
ATOM 1802 O O . VAL B 1 106 ? 7.617 -0.599 -13.25 1 72.56 106 VAL B O 1
ATOM 1805 N N . ILE B 1 107 ? 7.898 0.63 -11.461 1 76.69 107 ILE B N 1
ATOM 1806 C CA . ILE B 1 107 ? 9.094 -0.105 -11.07 1 76.69 107 ILE B CA 1
ATOM 1807 C C . ILE B 1 107 ? 8.734 -1.556 -10.758 1 76.69 107 ILE B C 1
ATOM 1809 O O . ILE B 1 107 ? 9.414 -2.482 -11.211 1 76.69 107 ILE B O 1
ATOM 1813 N N . SER B 1 108 ? 7.703 -1.692 -10.055 1 80.38 108 SER B N 1
ATOM 1814 C CA . SER B 1 108 ? 7.266 -3.033 -9.68 1 80.38 108 SER B CA 1
ATOM 1815 C C . SER B 1 108 ? 6.906 -3.861 -10.906 1 80.38 108 SER B C 1
ATOM 1817 O O . SER B 1 108 ? 7.234 -5.047 -10.984 1 80.38 108 SER B O 1
ATOM 1819 N N . SER B 1 109 ? 6.137 -3.273 -11.805 1 75.75 109 SER B N 1
ATOM 1820 C CA . SER B 1 109 ? 5.766 -3.971 -13.031 1 75.75 109 SER B CA 1
ATOM 1821 C C . SER B 1 109 ? 6.996 -4.355 -13.844 1 75.75 109 SER B C 1
ATOM 1823 O O . SER B 1 109 ? 7.062 -5.453 -14.398 1 75.75 109 SER B O 1
ATOM 1825 N N . ALA B 1 110 ? 7.891 -3.41 -13.938 1 75.62 110 ALA B N 1
ATOM 1826 C CA . ALA B 1 110 ? 9.117 -3.666 -14.68 1 75.62 110 ALA B CA 1
ATOM 1827 C C . ALA B 1 110 ? 9.898 -4.828 -14.07 1 75.62 110 ALA B C 1
ATOM 1829 O O . ALA B 1 110 ? 10.422 -5.68 -14.797 1 75.62 110 ALA B O 1
ATOM 1830 N N . VAL B 1 111 ? 9.945 -4.82 -12.805 1 78.75 111 VAL B N 1
ATOM 1831 C CA . VAL B 1 111 ? 10.648 -5.895 -12.109 1 78.75 111 VAL B CA 1
ATOM 1832 C C . VAL B 1 111 ? 9.906 -7.215 -12.312 1 78.75 111 VAL B C 1
ATOM 1834 O O . VAL B 1 111 ? 10.531 -8.266 -12.484 1 78.75 111 VAL B O 1
ATOM 1837 N N . GLY B 1 112 ? 8.578 -7.195 -12.25 1 75.25 112 GLY B N 1
ATOM 1838 C CA . GLY B 1 112 ? 7.781 -8.375 -12.523 1 75.25 112 GLY B CA 1
ATOM 1839 C C . GLY B 1 112 ? 8.031 -8.961 -13.898 1 75.25 112 GLY B C 1
ATOM 1840 O O . GLY B 1 112 ? 8.156 -10.18 -14.047 1 75.25 112 GLY B O 1
ATOM 1841 N N . ILE B 1 113 ? 8.125 -8.102 -14.836 1 74.75 113 ILE B N 1
ATOM 1842 C CA . ILE B 1 113 ? 8.352 -8.539 -16.203 1 74.75 113 ILE B CA 1
ATOM 1843 C C . ILE B 1 113 ? 9.766 -9.109 -16.344 1 74.75 113 ILE B C 1
ATOM 1845 O O . ILE B 1 113 ? 9.969 -10.125 -17.016 1 74.75 113 ILE B O 1
ATOM 1849 N N . ALA B 1 114 ? 10.633 -8.453 -15.75 1 75 114 ALA B N 1
ATOM 1850 C CA . ALA B 1 114 ? 12.039 -8.836 -15.891 1 75 114 ALA B CA 1
ATOM 1851 C C . ALA B 1 114 ? 12.344 -10.125 -15.125 1 75 114 ALA B C 1
ATOM 1853 O O . ALA B 1 114 ? 13.109 -10.961 -15.594 1 75 114 ALA B O 1
ATOM 1854 N N . PHE B 1 115 ? 11.695 -10.297 -14.031 1 75.44 115 PHE B N 1
ATOM 1855 C CA . PHE B 1 115 ? 12.109 -11.391 -13.156 1 75.44 115 PHE B CA 1
ATOM 1856 C C . PHE B 1 115 ? 11.062 -12.5 -13.156 1 75.44 115 PHE B C 1
ATOM 1858 O O . PHE B 1 115 ? 11.367 -13.648 -12.812 1 75.44 115 PHE B O 1
ATOM 1865 N N . LEU B 1 116 ? 9.828 -12.211 -13.523 1 70.94 116 LEU B N 1
ATOM 1866 C CA . LEU B 1 116 ? 8.781 -13.219 -13.43 1 70.94 116 LEU B CA 1
ATOM 1867 C C . LEU B 1 116 ? 8.359 -13.688 -14.82 1 70.94 116 LEU B C 1
ATOM 1869 O O . LEU B 1 116 ? 7.316 -14.328 -14.977 1 70.94 116 LEU B O 1
ATOM 1873 N N . ASP B 1 117 ? 9.227 -13.438 -15.766 1 68.94 117 ASP B N 1
ATOM 1874 C CA . ASP B 1 117 ? 9.023 -13.906 -17.141 1 68.94 117 ASP B CA 1
ATOM 1875 C C . ASP B 1 117 ? 7.656 -13.492 -17.672 1 68.94 117 ASP B C 1
ATOM 1877 O O . ASP B 1 117 ? 6.961 -14.289 -18.297 1 68.94 117 ASP B O 1
ATOM 1881 N N . GLU B 1 118 ? 7.285 -12.438 -17.172 1 70.31 118 GLU B N 1
ATOM 1882 C CA . GLU B 1 118 ? 5.984 -11.945 -17.625 1 70.31 118 GLU B CA 1
ATOM 1883 C C . GLU B 1 118 ? 6.082 -11.336 -19.016 1 70.31 118 GLU B C 1
ATOM 1885 O O . GLU B 1 118 ? 7.133 -10.812 -19.406 1 70.31 118 GLU B O 1
ATOM 1890 N N . ALA B 1 119 ? 5.152 -11.695 -19.922 1 60.94 119 ALA B N 1
ATOM 1891 C CA . ALA B 1 119 ? 5.164 -11.227 -21.312 1 60.94 119 ALA B CA 1
ATOM 1892 C C . ALA B 1 119 ? 4.941 -9.719 -21.391 1 60.94 119 ALA B C 1
ATOM 1894 O O . ALA B 1 119 ? 4.059 -9.188 -20.703 1 60.94 119 ALA B O 1
ATOM 1895 N N . LEU B 1 120 ? 6.102 -9.016 -21.672 1 62.12 120 LEU B N 1
ATOM 1896 C CA . LEU B 1 120 ? 6.039 -7.578 -21.906 1 62.12 120 LEU B CA 1
ATOM 1897 C C . LEU B 1 120 ? 5.234 -7.258 -23.156 1 62.12 120 LEU B C 1
ATOM 1899 O O . LEU B 1 120 ? 5.629 -7.633 -24.266 1 62.12 120 LEU B O 1
ATOM 1903 N N . THR B 1 121 ? 4 -7.07 -22.891 1 61.25 121 THR B N 1
ATOM 1904 C CA . THR B 1 121 ? 3.217 -6.695 -24.062 1 61.25 121 THR B CA 1
ATOM 1905 C C . THR B 1 121 ? 3.291 -5.191 -24.297 1 61.25 121 THR B C 1
ATOM 1907 O O . THR B 1 121 ? 3.617 -4.426 -23.391 1 61.25 121 THR B O 1
ATOM 1910 N N . LEU B 1 122 ? 3.344 -4.785 -25.469 1 60.66 122 LEU B N 1
ATOM 1911 C CA . LEU B 1 122 ? 3.354 -3.381 -25.875 1 60.66 122 LEU B CA 1
ATOM 1912 C C . LEU B 1 122 ? 2.4 -2.562 -25 1 60.66 122 LEU B C 1
ATOM 1914 O O . LEU B 1 122 ? 2.691 -1.412 -24.672 1 60.66 122 LEU B O 1
ATOM 1918 N N . ARG B 1 123 ? 1.484 -3.189 -24.734 1 59.06 123 ARG B N 1
ATOM 1919 C CA . ARG B 1 123 ? 0.468 -2.521 -23.938 1 59.06 123 ARG B CA 1
ATOM 1920 C C . ARG B 1 123 ? 0.98 -2.246 -22.531 1 59.06 123 ARG B C 1
ATOM 1922 O O . ARG B 1 123 ? 0.727 -1.177 -21.969 1 59.06 123 ARG B O 1
ATOM 1929 N N . LYS B 1 124 ? 1.716 -3.24 -22.078 1 61.03 124 LYS B N 1
ATOM 1930 C CA . LYS B 1 124 ? 2.305 -3.035 -20.75 1 61.03 124 LYS B CA 1
ATOM 1931 C C . LYS B 1 124 ? 3.316 -1.893 -20.766 1 61.03 124 LYS B C 1
ATOM 1933 O O . LYS B 1 124 ? 3.359 -1.078 -19.844 1 61.03 124 LYS B O 1
ATOM 1938 N N . VAL B 1 125 ? 4.012 -1.836 -21.812 1 63.56 125 VAL B N 1
ATOM 1939 C CA . VAL B 1 125 ? 5.016 -0.792 -21.984 1 63.56 125 VAL B CA 1
ATOM 1940 C C . VAL B 1 125 ? 4.336 0.575 -22.031 1 63.56 125 VAL B C 1
ATOM 1942 O O . VAL B 1 125 ? 4.809 1.533 -21.422 1 63.56 125 VAL B O 1
ATOM 1945 N N . ALA B 1 126 ? 3.359 0.588 -22.672 1 60.88 126 ALA B N 1
ATOM 1946 C CA . ALA B 1 126 ? 2.641 1.854 -22.812 1 60.88 126 ALA B CA 1
ATOM 1947 C C . ALA B 1 126 ? 2.057 2.289 -21.469 1 60.88 126 ALA B C 1
ATOM 1949 O O . ALA B 1 126 ? 2.062 3.477 -21.141 1 60.88 126 ALA B O 1
ATOM 1950 N N . GLY B 1 127 ? 1.634 1.303 -20.828 1 58.91 127 GLY B N 1
ATOM 1951 C CA . GLY B 1 127 ? 1.081 1.605 -19.516 1 58.91 127 GLY B CA 1
ATOM 1952 C C . GLY B 1 127 ? 2.113 2.143 -18.547 1 58.91 127 GLY B C 1
ATOM 1953 O O . GLY B 1 127 ? 1.857 3.117 -17.828 1 58.91 127 GLY B O 1
ATOM 1954 N N . ILE B 1 128 ? 3.242 1.538 -18.562 1 60.72 128 ILE B N 1
ATOM 1955 C CA . ILE B 1 128 ? 4.355 1.986 -17.734 1 60.72 128 ILE B CA 1
ATOM 1956 C C . ILE B 1 128 ? 4.742 3.414 -18.109 1 60.72 128 ILE B C 1
ATOM 1958 O O . ILE B 1 128 ? 4.969 4.258 -17.234 1 60.72 128 ILE B O 1
ATOM 1962 N N . GLY B 1 129 ? 4.863 3.613 -19.359 1 61.88 129 GLY B N 1
ATOM 1963 C CA . GLY B 1 129 ? 5.184 4.941 -19.844 1 61.88 129 GLY B CA 1
ATOM 1964 C C . GLY B 1 129 ? 4.227 6.008 -19.359 1 61.88 129 GLY B C 1
ATOM 1965 O O . GLY B 1 129 ? 4.656 7.086 -18.922 1 61.88 129 GLY B O 1
ATOM 1966 N N . CYS B 1 130 ? 3.021 5.734 -19.391 1 58.31 130 CYS B N 1
ATOM 1967 C CA . CYS B 1 130 ? 2.01 6.68 -18.938 1 58.31 130 CYS B CA 1
ATOM 1968 C C . CYS B 1 130 ? 2.125 6.93 -17.438 1 58.31 130 CYS B C 1
ATOM 1970 O O . CYS B 1 130 ? 1.957 8.062 -16.969 1 58.31 130 CYS B O 1
ATOM 1972 N N . ALA B 1 131 ? 2.412 5.922 -16.766 1 56.31 131 ALA B N 1
ATOM 1973 C CA . ALA B 1 131 ? 2.604 6.066 -15.328 1 56.31 131 ALA B CA 1
ATOM 1974 C C . ALA B 1 131 ? 3.768 7.004 -15.023 1 56.31 131 ALA B C 1
ATOM 1976 O O . ALA B 1 131 ? 3.652 7.891 -14.172 1 56.31 131 ALA B O 1
ATOM 1977 N N . VAL B 1 132 ? 4.844 6.746 -15.695 1 57.75 132 VAL B N 1
ATOM 1978 C CA . VAL B 1 132 ? 6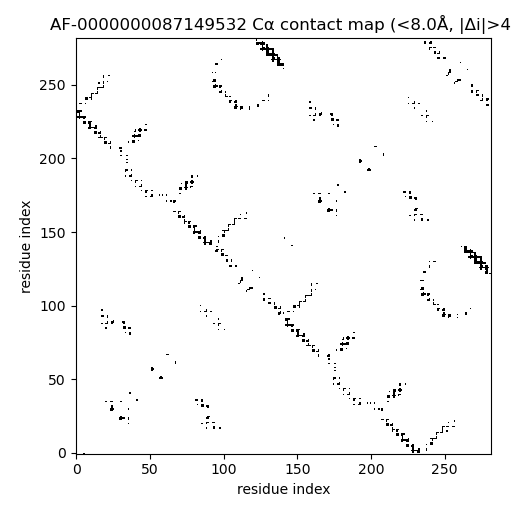.043 7.551 -15.508 1 57.75 132 VAL B CA 1
ATOM 1979 C C . VAL B 1 132 ? 5.742 9.016 -15.844 1 57.75 132 VAL B C 1
ATOM 1981 O O . VAL B 1 132 ? 6.172 9.922 -15.125 1 57.75 132 VAL B O 1
ATOM 1984 N N . LEU B 1 133 ? 5.051 9.164 -16.797 1 58.41 133 LEU B N 1
ATOM 1985 C CA . LEU B 1 133 ? 4.699 10.523 -17.203 1 58.41 133 LEU B CA 1
ATOM 1986 C C . LEU B 1 133 ? 3.844 11.203 -16.141 1 58.41 133 LEU B C 1
ATOM 1988 O O . LEU B 1 133 ? 4.016 12.391 -15.859 1 58.41 133 LEU B O 1
ATOM 1992 N N . GLY B 1 134 ? 2.963 10.531 -15.68 1 54.38 134 GLY B N 1
ATOM 1993 C CA . GLY B 1 134 ? 2.125 11.062 -14.617 1 54.38 134 GLY B CA 1
ATOM 1994 C C . GLY B 1 134 ? 2.91 11.469 -13.383 1 54.38 134 GLY B C 1
ATOM 1995 O O . GLY B 1 134 ? 2.678 12.547 -12.82 1 54.38 134 GLY B O 1
ATOM 1996 N N . ILE B 1 135 ? 3.814 10.625 -12.984 1 54.88 135 ILE B N 1
ATOM 1997 C CA . ILE B 1 135 ? 4.691 10.922 -11.852 1 54.88 135 ILE B CA 1
ATOM 1998 C C . ILE B 1 135 ? 5.461 12.211 -12.117 1 54.88 135 ILE B C 1
ATOM 2000 O O . ILE B 1 135 ? 5.586 13.055 -11.227 1 54.88 135 ILE B O 1
ATOM 2004 N N . TYR B 1 136 ? 6.051 12.211 -13.266 1 56.97 136 TYR B N 1
ATOM 2005 C CA . TYR B 1 136 ? 6.855 13.359 -13.641 1 56.97 136 TYR B CA 1
ATOM 2006 C C . TYR B 1 136 ? 6.047 14.648 -13.547 1 56.97 136 TYR B C 1
ATOM 2008 O O . TYR B 1 136 ? 6.535 15.664 -13.055 1 56.97 136 TYR B O 1
ATOM 2016 N N . LEU B 1 137 ? 4.93 14.641 -13.945 1 55.31 137 LEU B N 1
ATOM 2017 C CA . LEU B 1 137 ? 4.117 15.852 -14 1 55.31 137 LEU B CA 1
ATOM 2018 C C . LEU B 1 137 ? 3.691 16.281 -12.602 1 55.31 137 LEU B C 1
ATOM 2020 O O . LEU B 1 137 ? 3.572 17.484 -12.328 1 55.31 137 LEU B O 1
ATOM 2024 N N . VAL B 1 138 ? 3.502 15.352 -11.773 1 52.56 138 VAL B N 1
ATOM 2025 C CA . VAL B 1 138 ? 3.064 15.664 -10.422 1 52.56 138 VAL B CA 1
ATOM 2026 C C . VAL B 1 138 ? 4.258 16.125 -9.586 1 52.56 138 VAL B C 1
ATOM 2028 O O . VAL B 1 138 ? 4.105 16.938 -8.664 1 52.56 138 VAL B O 1
ATOM 2031 N N . SER B 1 139 ? 5.398 15.445 -9.695 1 50.88 139 SER B N 1
ATOM 2032 C CA . SER B 1 139 ? 6.59 15.75 -8.906 1 50.88 139 SER B CA 1
ATOM 2033 C C . SER B 1 139 ? 7.152 17.125 -9.258 1 50.88 139 SER B C 1
ATOM 2035 O O . SER B 1 139 ? 7.879 17.719 -8.461 1 50.88 139 SER B O 1
ATOM 2037 N N . VAL B 1 140 ? 7.164 17.516 -10.453 1 44.97 140 VAL B N 1
ATOM 2038 C CA . VAL B 1 140 ? 7.824 18.781 -10.773 1 44.97 140 VAL B CA 1
ATOM 2039 C C . VAL B 1 140 ? 6.973 19.938 -10.273 1 44.97 140 VAL B C 1
ATOM 2041 O O . VAL B 1 140 ? 5.793 20.047 -10.617 1 44.97 140 VAL B O 1
ATOM 2044 N N . GLU B 1 141 ? 7.254 20.328 -8.922 1 42.75 141 GLU B N 1
ATOM 2045 C CA . GLU B 1 141 ? 6.824 21.625 -8.398 1 42.75 141 GLU B CA 1
ATOM 2046 C C . GLU B 1 141 ? 7.094 22.75 -9.391 1 42.75 141 GLU B C 1
ATOM 2048 O O . GLU B 1 141 ? 8.133 22.75 -10.055 1 42.75 141 GLU B O 1
#

InterPro domains:
  IPR000620 EamA domain [PF00892] (5-139)
  IPR037185 Multidrug transporter EmrE superfamily [SSF103481] (63-139)

Organism: NCBI:txid1816183

Secondary structure (DSSP, 8-state):
--HHHHHHHHHHHHHTHHHHHHHHTSSSS-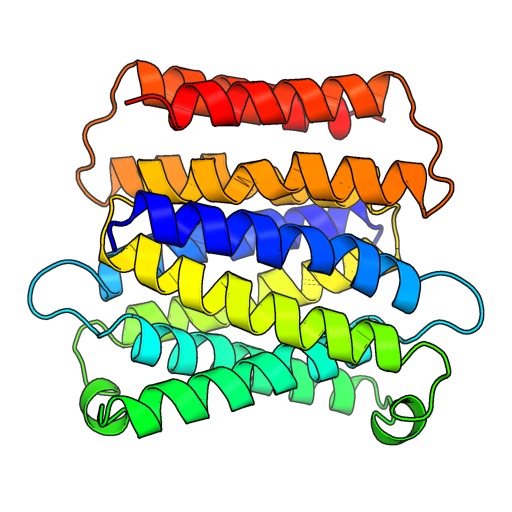--HHHHHHHHHHHHHHHHHHHHHHHT--HHHHHT-TTHHHHHHHHHHHHHHHHHHHHHHHHS-HHHHHHHHHTHHHHHHHHHHHHS-----HHHHHHHHHHHHHHHHHH--/--HHHHHHHHHHHHHTHHHHHHHHTSSSS---HHHHHHHHHHHHHHHHHHHHHHHT--HHHHHT-TTHHHHHHHHHHHHHHHHHHHHHHHHS-HHHHHHHHHTHHHHHHHHHHHHTT----HHHHHHHHHHHHHHHHHH--

Sequence (282 aa):
MGYLQWALVALVAYSAVAPLVGFATTGDPKVPSFVAALITNGILLVATVGVVLYEGQSVSAYLGHPKAPYLYLAGVFLAVGILAYYRALSLGPVSAVVPIFGTFLVISSAVGIAFLDEALTLRKVAGIGCAVLGIYLVSVEMGYLQWALVALVAYSAVAPLVGFATTGDPKVPSFVAALITNGILLVATVGVVLYEGQSVSAYLGHPKAPYLYLAGVFLAVGILAYYRALSLGPVSAVVPIFGTFLVISSAVGIAFLDEALTLRKVAGIGCAVLGIYLVSVE

Radius of gyration: 17.47 Å; Cα contacts (8 Å, |Δi|>4): 568; chains: 2; bounding box: 26×48×50 Å